Protein AF-0000000074857446 (afdb_homodimer)

Radius of gyration: 20.99 Å; Cα contacts (8 Å, |Δi|>4): 392; chains: 2; bounding box: 60×72×51 Å

Nearest PDB structures (foldseek):
  2dtc-assembly1_B  TM=6.373E-01  e=1.079E-03  Mus musculus
  2y7b-assembly1_A  TM=6.817E-01  e=4.959E-03  Homo sapiens
  1kzg-assembly2_C  TM=6.795E-01  e=1.157E-02  Mus musculus
  1kz7-assembly2_C  TM=6.010E-01  e=2.037E-02  Mus musculus
  3s6y-assembly1_C  TM=1.301E-01  e=7.158E-01  Mammalian orthoreovirus 3 Dearing

Organism: Aplysia californica (NCBI:txid6500)

Structure (mmCIF, N/CA/C/O backbone):
data_AF-0000000074857446-model_v1
#
loop_
_entity.id
_entity.type
_entity.pdbx_description
1 polymer 'Pleckstrin homology domain-containing family D member 1-like'
#
loop_
_atom_site.group_PDB
_atom_site.id
_atom_site.type_symbol
_atom_site.label_atom_id
_atom_site.label_alt_id
_atom_site.label_comp_id
_atom_site.label_asym_id
_atom_site.label_entity_id
_atom_site.label_seq_id
_atom_site.pdbx_PDB_ins_code
_atom_site.Cartn_x
_atom_site.Cartn_y
_atom_site.Cartn_z
_atom_site.occupancy
_atom_site.B_iso_or_equiv
_atom_site.auth_seq_id
_atom_site.auth_comp_id
_atom_site.auth_asym_id
_atom_site.auth_atom_id
_atom_site.pdbx_PDB_model_num
ATOM 1 N N . MET A 1 1 ? 34.125 25.906 30.016 1 30.38 1 MET A N 1
ATOM 2 C CA . MET A 1 1 ? 32.844 25.297 30.328 1 30.38 1 MET A CA 1
ATOM 3 C C . MET A 1 1 ? 32.469 24.234 29.297 1 30.38 1 MET A C 1
ATOM 5 O O . MET A 1 1 ? 32.344 24.516 28.109 1 30.38 1 MET A O 1
ATOM 9 N N . ASN A 1 2 ? 32.844 22.844 29.516 1 31.7 2 ASN A N 1
ATOM 10 C CA . ASN A 1 2 ? 32.875 21.688 28.641 1 31.7 2 ASN A CA 1
ATOM 11 C C . ASN A 1 2 ? 31.484 21.219 28.281 1 31.7 2 ASN A C 1
ATOM 13 O O . ASN A 1 2 ? 30.688 20.906 29.156 1 31.7 2 ASN A O 1
ATOM 17 N N . ASN A 1 3 ? 30.719 21.75 27.297 1 31.25 3 ASN A N 1
ATOM 18 C CA . ASN A 1 3 ? 29.359 21.531 26.844 1 31.25 3 ASN A CA 1
ATOM 19 C C . ASN A 1 3 ? 29.141 20.078 26.422 1 31.25 3 ASN A C 1
ATOM 21 O O . ASN A 1 3 ? 29.531 19.688 25.328 1 31.25 3 ASN A O 1
ATOM 25 N N . ASN A 1 4 ? 29.188 19.062 27.312 1 31.53 4 ASN A N 1
ATOM 26 C CA . ASN A 1 4 ? 29 17.641 27.094 1 31.53 4 ASN A CA 1
ATOM 27 C C . ASN A 1 4 ? 27.641 17.344 26.469 1 31.53 4 ASN A C 1
ATOM 29 O O . ASN A 1 4 ? 26.609 17.547 27.109 1 31.53 4 ASN A O 1
ATOM 33 N N . MET A 1 5 ? 27.469 17.531 25.219 1 33.66 5 MET A N 1
ATOM 34 C CA . MET A 1 5 ? 26.219 17.25 24.5 1 33.66 5 MET A CA 1
ATOM 35 C C . MET A 1 5 ? 25.781 15.797 24.734 1 33.66 5 MET A C 1
ATOM 37 O O . MET A 1 5 ? 26.594 14.875 24.594 1 33.66 5 MET A O 1
ATOM 41 N N . PRO A 1 6 ? 24.797 15.492 25.578 1 37.16 6 PRO A N 1
ATOM 42 C CA . PRO A 1 6 ? 24.406 14.117 25.891 1 37.16 6 PRO A CA 1
ATOM 43 C C . PRO A 1 6 ? 24.219 13.242 24.656 1 37.16 6 PRO A C 1
ATOM 45 O O . PRO A 1 6 ? 23.812 13.742 23.609 1 37.16 6 PRO A O 1
ATOM 48 N N . GLU A 1 7 ? 25.078 12.289 24.438 1 35.75 7 GLU A N 1
ATOM 49 C CA . GLU A 1 7 ? 25.031 11.281 23.375 1 35.75 7 GLU A CA 1
ATOM 50 C C . GLU A 1 7 ? 23.672 10.594 23.328 1 35.75 7 GLU A C 1
ATOM 52 O O . GLU A 1 7 ? 23.172 10.094 24.344 1 35.75 7 GLU A O 1
ATOM 57 N N . ILE A 1 8 ? 22.75 11.078 22.625 1 34.97 8 ILE A N 1
ATOM 58 C CA . ILE A 1 8 ? 21.469 10.406 22.422 1 34.97 8 ILE A CA 1
ATOM 59 C C . ILE A 1 8 ? 21.703 8.914 22.219 1 34.97 8 ILE A C 1
ATOM 61 O O . ILE A 1 8 ? 22.344 8.5 21.25 1 34.97 8 ILE A O 1
ATOM 65 N N . SER A 1 9 ? 21.953 8.078 23.203 1 37.28 9 SER A N 1
ATOM 66 C CA . SER A 1 9 ? 22.016 6.621 23.219 1 37.28 9 SER A CA 1
ATOM 67 C C . SER A 1 9 ? 20.938 6.012 22.328 1 37.28 9 SER A C 1
ATOM 69 O O . SER A 1 9 ? 19.75 6.309 22.484 1 37.28 9 SER A O 1
ATOM 71 N N . ARG A 1 10 ? 21.312 5.633 21.156 1 33.81 10 ARG A N 1
ATOM 72 C CA . ARG A 1 10 ? 20.516 4.836 20.219 1 33.81 10 ARG A CA 1
ATOM 73 C C . ARG A 1 10 ? 19.891 3.639 20.922 1 33.81 10 ARG A C 1
ATOM 75 O O . ARG A 1 10 ? 20.594 2.84 21.547 1 33.81 10 ARG A O 1
ATOM 82 N N . THR A 1 11 ? 18.844 3.781 21.656 1 38.06 11 THR A N 1
ATOM 83 C CA . THR A 1 11 ? 18.156 2.662 22.281 1 38.06 11 THR A CA 1
ATOM 84 C C . THR A 1 11 ? 18.281 1.404 21.422 1 38.06 11 THR A C 1
ATOM 86 O O . THR A 1 11 ? 18.016 1.439 20.219 1 38.06 11 THR A O 1
ATOM 89 N N . PRO A 1 12 ? 18.844 0.269 21.906 1 38.31 12 PRO A N 1
ATOM 90 C CA . PRO A 1 12 ? 19.016 -0.996 21.188 1 38.31 12 PRO A CA 1
ATOM 91 C C . PRO A 1 12 ? 17.719 -1.484 20.547 1 38.31 12 PRO A C 1
ATOM 93 O O . PRO A 1 12 ? 16.656 -1.434 21.172 1 38.31 12 PRO A O 1
ATOM 96 N N . SER A 1 13 ? 17.516 -1.354 19.266 1 41.28 13 SER A N 1
ATOM 97 C CA . SER A 1 13 ? 16.438 -1.946 18.5 1 41.28 13 SER A CA 1
ATOM 98 C C . SER A 1 13 ? 16.203 -3.406 18.875 1 41.28 13 SER A C 1
ATOM 100 O O . SER A 1 13 ? 17.141 -4.219 18.812 1 41.28 13 SER A O 1
ATOM 102 N N . SER A 1 14 ? 15.531 -3.814 20 1 39.56 14 SER A N 1
ATOM 103 C CA . SER A 1 14 ? 15.227 -5.176 20.438 1 39.56 14 SER A CA 1
ATOM 104 C C . SER A 1 14 ? 15.031 -6.102 19.234 1 39.56 14 SER A C 1
ATOM 106 O O . SER A 1 14 ? 14.711 -5.641 18.141 1 39.56 14 SER A O 1
ATOM 108 N N . ARG A 1 15 ? 15.258 -7.488 19.547 1 36.41 15 ARG A N 1
ATOM 109 C CA . ARG A 1 15 ? 15.141 -8.633 18.656 1 36.41 15 ARG A CA 1
ATOM 110 C C . ARG A 1 15 ? 13.875 -8.539 17.812 1 36.41 15 ARG A C 1
ATOM 112 O O . ARG A 1 15 ? 13.859 -8.961 16.656 1 36.41 15 ARG A O 1
ATOM 119 N N . ARG A 1 16 ? 12.742 -8.633 18.578 1 39.03 16 ARG A N 1
ATOM 120 C CA . ARG A 1 16 ? 11.469 -8.508 17.875 1 39.03 16 ARG A CA 1
ATOM 121 C C . ARG A 1 16 ? 11.547 -7.426 16.797 1 39.03 16 ARG A C 1
ATOM 123 O O . ARG A 1 16 ? 10.742 -7.418 15.867 1 39.03 16 ARG A O 1
ATOM 130 N N . ASP A 1 17 ? 12.25 -6.402 16.984 1 42.84 17 ASP A N 1
ATOM 131 C CA . ASP A 1 17 ? 12.688 -5.355 16.062 1 42.84 17 ASP A CA 1
ATOM 132 C C . ASP A 1 17 ? 13.43 -5.949 14.867 1 42.84 17 ASP A C 1
ATOM 134 O O . ASP A 1 17 ? 13.453 -5.352 13.789 1 42.84 17 ASP A O 1
ATOM 138 N N . TRP A 1 18 ? 14.234 -6.938 15.141 1 39.38 18 TRP A N 1
ATOM 139 C CA . TRP A 1 18 ? 15.047 -7.715 14.211 1 39.38 18 TRP A CA 1
ATOM 140 C C . TRP A 1 18 ? 14.164 -8.523 13.266 1 39.38 18 TRP A C 1
ATOM 142 O O . TRP A 1 18 ? 14.484 -8.672 12.086 1 39.38 18 TRP A O 1
ATOM 152 N N . ALA A 1 19 ? 13.461 -9.352 13.836 1 41.94 19 ALA A N 1
ATOM 153 C CA . ALA A 1 19 ? 12.562 -10.234 13.094 1 41.94 19 ALA A CA 1
ATOM 154 C C . ALA A 1 19 ? 11.688 -9.438 12.133 1 41.94 19 ALA A C 1
ATOM 156 O O . ALA A 1 19 ? 11.094 -10 11.211 1 41.94 19 ALA A O 1
ATOM 157 N N . THR A 1 20 ? 11.109 -8.344 12.539 1 43.78 20 THR A N 1
ATOM 158 C CA . THR A 1 20 ? 10.383 -7.445 11.656 1 43.78 20 THR A CA 1
ATOM 159 C C . THR A 1 20 ? 11.102 -7.297 10.32 1 43.78 20 THR A C 1
ATOM 161 O O . THR A 1 20 ? 10.5 -7.457 9.258 1 43.78 20 THR A O 1
ATOM 164 N N . ARG A 1 21 ? 12.305 -6.289 10.211 1 48.06 21 ARG A N 1
ATOM 165 C CA . ARG A 1 21 ? 12.359 -5.66 8.898 1 48.06 21 ARG A CA 1
ATOM 166 C C . ARG A 1 21 ? 13.062 -6.562 7.887 1 48.06 21 ARG A C 1
ATOM 168 O O . ARG A 1 21 ? 14.234 -6.359 7.582 1 48.06 21 ARG A O 1
ATOM 175 N N . ILE A 1 22 ? 13.375 -7.637 8.227 1 54.84 22 ILE A N 1
ATOM 176 C CA . ILE A 1 22 ? 13.945 -8.227 7.02 1 54.84 22 ILE A CA 1
ATOM 177 C C . ILE A 1 22 ? 13.023 -7.961 5.832 1 54.84 22 ILE A C 1
ATOM 179 O O . ILE A 1 22 ? 11.867 -8.383 5.828 1 54.84 22 ILE A O 1
ATOM 183 N N . GLN A 1 23 ? 13.258 -6.984 5.258 1 79.81 23 GLN A N 1
ATOM 184 C CA . GLN A 1 23 ? 12.602 -6.602 4.012 1 79.81 23 GLN A CA 1
ATOM 185 C C . GLN A 1 23 ? 13.047 -7.488 2.855 1 79.81 23 GLN A C 1
ATOM 187 O O . GLN A 1 23 ? 14.242 -7.625 2.596 1 79.81 23 GLN A O 1
ATOM 192 N N . ILE A 1 24 ? 12.188 -8.398 2.395 1 91.5 24 ILE A N 1
ATOM 193 C CA . ILE A 1 24 ? 12.391 -9.234 1.219 1 91.5 24 ILE A CA 1
ATOM 194 C C . ILE A 1 24 ? 11.898 -8.508 -0.028 1 91.5 24 ILE A C 1
ATOM 196 O O . ILE A 1 24 ? 10.836 -7.879 -0.008 1 91.5 24 ILE A O 1
ATOM 200 N N . HIS A 1 25 ? 12.852 -8.492 -0.967 1 95.25 25 HIS A N 1
ATOM 201 C CA . HIS A 1 25 ? 12.43 -7.887 -2.227 1 95.25 25 HIS A CA 1
ATOM 202 C C . HIS A 1 25 ? 13.008 -8.641 -3.42 1 95.25 25 HIS A C 1
ATOM 204 O O . HIS A 1 25 ? 14.008 -9.352 -3.285 1 95.25 25 HIS A O 1
ATOM 210 N N . GLY A 1 26 ? 12.312 -8.539 -4.617 1 95.75 26 GLY A N 1
ATOM 211 C CA . GLY A 1 26 ? 12.789 -9.172 -5.84 1 95.75 26 GLY A CA 1
ATOM 212 C C . GLY A 1 26 ? 11.836 -8.984 -7.012 1 95.75 26 GLY A C 1
ATOM 213 O O . GLY A 1 26 ? 10.727 -8.484 -6.84 1 95.75 26 GLY A O 1
ATOM 214 N N . ILE A 1 27 ? 12.328 -9.367 -8.211 1 97.12 27 ILE A N 1
ATOM 215 C CA . ILE A 1 27 ? 11.523 -9.352 -9.422 1 97.12 27 ILE A CA 1
ATOM 216 C C . ILE A 1 27 ? 10.781 -10.68 -9.57 1 97.12 27 ILE A C 1
ATOM 218 O O . ILE A 1 27 ? 11.398 -11.75 -9.5 1 97.12 27 ILE A O 1
ATOM 222 N N . LEU A 1 28 ? 9.492 -10.617 -9.719 1 95.44 28 LEU A N 1
ATOM 223 C CA . LEU A 1 28 ? 8.672 -11.773 -10.031 1 95.44 28 LEU A CA 1
ATOM 224 C C . LEU A 1 28 ? 7.738 -11.469 -11.203 1 95.44 28 LEU A C 1
ATOM 226 O O . LEU A 1 28 ? 7.59 -10.312 -11.602 1 95.44 28 LEU A O 1
ATOM 230 N N . LEU A 1 29 ? 7.266 -12.547 -11.758 1 93.25 29 LEU A N 1
ATOM 231 C CA . LEU A 1 29 ? 6.191 -12.422 -12.734 1 93.25 29 LEU A CA 1
ATOM 232 C C . LEU A 1 29 ? 4.824 -12.5 -12.062 1 93.25 29 LEU A C 1
ATOM 234 O O . LEU A 1 29 ? 4.594 -13.383 -11.227 1 93.25 29 LEU A O 1
ATOM 238 N N . LYS A 1 30 ? 4.02 -11.57 -12.352 1 92.31 30 LYS A N 1
ATOM 239 C CA . LYS A 1 30 ? 2.672 -11.508 -11.797 1 92.31 30 LYS A CA 1
ATOM 240 C C . LYS A 1 30 ? 1.621 -11.664 -12.898 1 92.31 30 LYS A C 1
ATOM 242 O O . LYS A 1 30 ? 1.704 -11.008 -13.938 1 92.31 30 LYS A O 1
ATOM 247 N N . LYS A 1 31 ? 0.635 -12.438 -12.516 1 89.88 31 LYS A N 1
ATOM 248 C CA . LYS A 1 31 ? -0.506 -12.555 -13.422 1 89.88 31 LYS A CA 1
ATOM 249 C C . LYS A 1 31 ? -1.43 -11.344 -13.297 1 89.88 31 LYS A C 1
ATOM 251 O O . LYS A 1 31 ? -1.697 -10.875 -12.188 1 89.88 31 LYS A O 1
ATOM 256 N N . PRO A 1 32 ? -1.886 -10.883 -14.477 1 87.94 32 PRO A N 1
ATOM 257 C CA . PRO A 1 32 ? -2.861 -9.797 -14.383 1 87.94 32 PRO A CA 1
ATOM 258 C C . PRO A 1 32 ? -4.117 -10.203 -13.609 1 87.94 32 PRO A C 1
ATOM 260 O O . PRO A 1 32 ? -4.504 -11.367 -13.625 1 87.94 32 PRO A O 1
ATOM 263 N N . PHE A 1 33 ? -4.719 -9.211 -12.898 1 83.94 33 PHE A N 1
ATOM 264 C CA . PHE A 1 33 ? -5.941 -9.477 -12.148 1 83.94 33 PHE A CA 1
ATOM 265 C C . PHE A 1 33 ? -7.125 -9.664 -13.086 1 83.94 33 PHE A C 1
ATOM 267 O O . PHE A 1 33 ? -7.227 -8.977 -14.109 1 83.94 33 PHE A O 1
ATOM 274 N N . GLY A 1 34 ? -8.125 -10.461 -12.602 1 71.44 34 GLY A N 1
ATOM 275 C CA . GLY A 1 34 ? -9.43 -10.617 -13.219 1 71.44 34 GLY A CA 1
ATOM 276 C C . GLY A 1 34 ? -9.406 -11.461 -14.477 1 71.44 34 GLY A C 1
ATOM 277 O O . GLY A 1 34 ? -10.359 -12.18 -14.773 1 71.44 34 GLY A O 1
ATOM 278 N N . HIS A 1 35 ? -8.586 -11.016 -15.508 1 64.5 35 HIS A N 1
ATOM 279 C CA . HIS A 1 35 ? -8.789 -11.641 -16.812 1 64.5 35 HIS A CA 1
ATOM 280 C C . HIS A 1 35 ? -7.875 -12.852 -16.984 1 64.5 35 HIS A C 1
ATOM 282 O O . HIS A 1 35 ? -6.828 -12.938 -16.344 1 64.5 35 HIS A O 1
ATOM 288 N N . ALA A 1 36 ? -8.422 -13.82 -17.609 1 65.12 36 ALA A N 1
ATOM 289 C CA . ALA A 1 36 ? -7.66 -15 -18 1 65.12 36 ALA A CA 1
ATOM 290 C C . ALA A 1 36 ? -6.484 -14.625 -18.891 1 65.12 36 ALA A C 1
ATOM 292 O O . ALA A 1 36 ? -6.672 -14.297 -20.078 1 65.12 36 ALA A O 1
ATOM 293 N N . SER A 1 37 ? -5.621 -13.797 -18.391 1 72.5 37 SER A N 1
ATOM 294 C CA . SER A 1 37 ? -4.492 -13.453 -19.25 1 72.5 37 SER A CA 1
ATOM 295 C C . SER A 1 37 ? -3.301 -14.367 -19 1 72.5 37 SER A C 1
ATOM 297 O O . SER A 1 37 ? -3.037 -14.758 -17.859 1 72.5 37 SER A O 1
ATOM 299 N N . ASN A 1 38 ? -2.715 -14.852 -20.109 1 77.19 38 ASN A N 1
ATOM 300 C CA . ASN A 1 38 ? -1.484 -15.633 -20.031 1 77.19 38 ASN A CA 1
ATOM 301 C C . ASN A 1 38 ? -0.249 -14.742 -20.156 1 77.19 38 ASN A C 1
ATOM 303 O O . ASN A 1 38 ? 0.866 -15.242 -20.312 1 77.19 38 ASN A O 1
ATOM 307 N N . LYS A 1 39 ? -0.534 -13.531 -20.156 1 86.75 39 LYS A N 1
ATOM 308 C CA . LYS A 1 39 ? 0.599 -12.625 -20.297 1 86.75 39 LYS A CA 1
ATOM 309 C C . LYS A 1 39 ? 1.067 -12.117 -18.938 1 86.75 39 LYS A C 1
ATOM 311 O O . LYS A 1 39 ? 0.6 -11.086 -18.453 1 86.75 39 LYS A O 1
ATOM 316 N N . TRP A 1 40 ? 2.01 -12.797 -18.422 1 88.81 40 TRP A N 1
ATOM 317 C CA . TRP A 1 40 ? 2.547 -12.422 -17.125 1 88.81 40 TRP A CA 1
ATOM 318 C C . TRP A 1 40 ? 3.434 -11.188 -17.234 1 88.81 40 TRP A C 1
ATOM 320 O O . TRP A 1 40 ? 4.137 -11.008 -18.234 1 88.81 40 TRP A O 1
ATOM 330 N N . THR A 1 41 ? 3.318 -10.32 -16.219 1 92.94 41 THR A N 1
ATOM 331 C CA . THR A 1 41 ? 4.066 -9.07 -16.203 1 92.94 41 THR A CA 1
ATOM 332 C C . THR A 1 41 ? 5.117 -9.07 -15.094 1 92.94 41 THR A C 1
ATOM 334 O O . THR A 1 41 ? 4.848 -9.523 -13.977 1 92.94 41 THR A O 1
ATOM 337 N N . LYS A 1 42 ? 6.266 -8.578 -15.516 1 96.12 42 LYS A N 1
ATOM 338 C CA . LYS A 1 42 ? 7.344 -8.438 -14.547 1 96.12 42 LYS A CA 1
ATOM 339 C C . LYS A 1 42 ? 7.07 -7.289 -13.578 1 96.12 42 LYS A C 1
ATOM 341 O O . LYS A 1 42 ? 6.75 -6.176 -14 1 96.12 42 LYS A O 1
ATOM 346 N N . ARG A 1 43 ? 7.215 -7.582 -12.25 1 97.25 43 ARG A N 1
ATOM 347 C CA . ARG A 1 43 ? 7.012 -6.574 -11.211 1 97.25 43 ARG A CA 1
ATOM 348 C C . ARG A 1 43 ? 8.078 -6.684 -10.125 1 97.25 43 ARG A C 1
ATOM 350 O O . ARG A 1 43 ? 8.664 -7.75 -9.93 1 97.25 43 ARG A O 1
ATOM 357 N N . PHE A 1 44 ? 8.391 -5.531 -9.562 1 97.75 44 PHE A N 1
ATOM 358 C CA . PHE A 1 44 ? 9.227 -5.484 -8.367 1 97.75 44 PHE A CA 1
ATOM 359 C C . 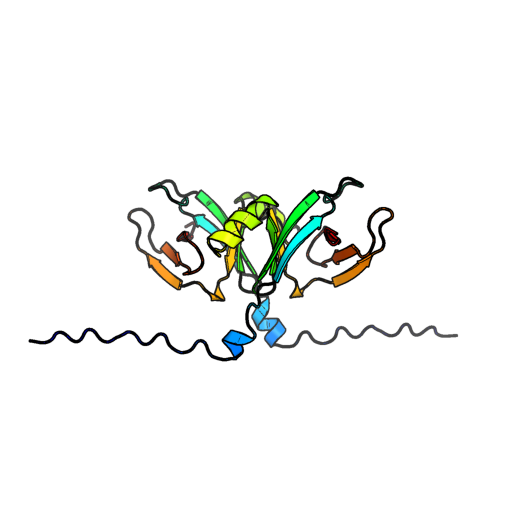PHE A 1 44 ? 8.383 -5.645 -7.105 1 97.75 44 PHE A C 1
ATOM 361 O O . PHE A 1 44 ? 7.473 -4.848 -6.855 1 97.75 44 PHE A O 1
ATOM 368 N N . PHE A 1 45 ? 8.727 -6.707 -6.352 1 97.12 45 PHE A N 1
ATOM 369 C CA . PHE A 1 45 ? 7.988 -7.016 -5.133 1 97.12 45 PHE A CA 1
ATOM 370 C C . PHE A 1 45 ? 8.828 -6.715 -3.896 1 97.12 45 PHE A C 1
ATOM 372 O O . PHE A 1 45 ? 10.031 -6.977 -3.883 1 97.12 45 PHE A O 1
ATOM 379 N N . LEU A 1 46 ? 8.094 -6.156 -2.912 1 96.12 46 LEU A N 1
ATOM 380 C CA . LEU A 1 46 ? 8.695 -5.809 -1.628 1 96.12 46 LEU A CA 1
ATOM 381 C C . LEU A 1 46 ? 7.816 -6.281 -0.474 1 96.12 46 LEU A C 1
ATOM 383 O O . LEU A 1 46 ? 6.609 -6.039 -0.468 1 96.12 46 LEU A O 1
ATOM 387 N N . VAL A 1 47 ? 8.461 -7.023 0.405 1 95.19 47 VAL A N 1
ATOM 388 C CA . VAL A 1 47 ? 7.785 -7.379 1.646 1 95.19 47 VAL A CA 1
ATOM 389 C C . VAL A 1 47 ? 8.344 -6.551 2.799 1 95.19 47 VAL A C 1
ATOM 391 O O . VAL A 1 47 ? 9.547 -6.59 3.078 1 95.19 47 VAL A O 1
ATOM 394 N N . LYS A 1 48 ? 7.426 -5.824 3.4 1 93.0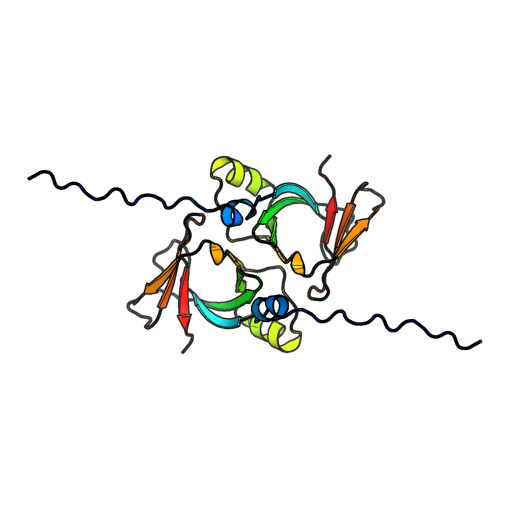6 48 LYS A N 1
ATOM 395 C CA . LYS A 1 48 ? 7.82 -4.973 4.52 1 93.06 48 LYS A CA 1
ATOM 396 C C . LYS A 1 48 ? 6.691 -4.852 5.539 1 93.06 48 LYS A C 1
ATOM 398 O O . LYS A 1 48 ? 5.551 -4.551 5.18 1 93.06 48 LYS A O 1
ATOM 403 N N . ASP A 1 49 ? 7.027 -5.109 6.824 1 91.69 49 ASP A N 1
ATOM 404 C CA . ASP A 1 49 ? 6.137 -4.895 7.961 1 91.69 49 ASP A CA 1
ATOM 405 C C . ASP A 1 49 ? 4.793 -5.586 7.742 1 91.69 49 ASP A C 1
ATOM 407 O O . ASP A 1 49 ? 3.736 -4.973 7.926 1 91.69 49 ASP A O 1
ATOM 411 N N . GLY A 1 50 ? 4.852 -6.75 7.219 1 92.88 50 GLY A N 1
ATOM 412 C CA . GLY A 1 50 ? 3.684 -7.609 7.113 1 92.88 50 GLY A CA 1
ATOM 413 C C . GLY A 1 50 ? 2.875 -7.359 5.852 1 92.88 50 GLY A C 1
ATOM 414 O O . GLY A 1 50 ? 1.804 -7.941 5.672 1 92.88 50 GLY A O 1
ATOM 415 N N . TYR A 1 51 ? 3.406 -6.477 4.992 1 94.5 51 TYR A N 1
ATOM 416 C CA . TYR A 1 51 ? 2.736 -6.215 3.725 1 94.5 51 TYR A CA 1
ATOM 417 C C . TYR A 1 51 ? 3.59 -6.68 2.551 1 94.5 51 TYR A C 1
ATOM 419 O O . TYR A 1 51 ? 4.812 -6.516 2.562 1 94.5 51 TYR A O 1
ATOM 427 N N . LEU A 1 52 ? 2.887 -7.238 1.6 1 95.19 52 LEU A N 1
ATOM 428 C CA . LEU A 1 52 ? 3.467 -7.402 0.271 1 95.19 52 LEU A CA 1
ATOM 429 C C . LEU A 1 52 ? 3.057 -6.258 -0.647 1 95.19 52 LEU A C 1
ATOM 431 O O . LEU A 1 52 ? 1.868 -5.965 -0.79 1 95.19 52 LEU A O 1
ATOM 435 N N . MET A 1 53 ? 4.051 -5.586 -1.24 1 97.25 53 MET A N 1
ATOM 436 C CA . MET A 1 53 ? 3.812 -4.508 -2.197 1 97.25 53 MET A CA 1
ATOM 437 C C . MET A 1 53 ? 4.484 -4.809 -3.533 1 97.25 53 MET A C 1
ATOM 439 O O . MET A 1 53 ? 5.531 -5.461 -3.574 1 97.25 53 MET A O 1
ATOM 443 N N . TYR A 1 54 ? 3.832 -4.25 -4.582 1 97.56 54 TYR A N 1
ATOM 444 C CA . TYR A 1 54 ? 4.52 -4.402 -5.859 1 97.56 54 TYR A CA 1
ATOM 445 C C . TYR A 1 54 ? 4.488 -3.104 -6.656 1 97.56 54 TYR A C 1
ATOM 447 O O . TYR A 1 54 ? 3.59 -2.279 -6.477 1 97.56 54 TYR A O 1
ATOM 455 N N . TYR A 1 55 ? 5.484 -3.012 -7.539 1 98.31 55 TYR A N 1
ATOM 456 C CA . TYR A 1 55 ? 5.77 -1.84 -8.359 1 98.31 55 TYR A CA 1
ATOM 457 C C . TYR A 1 55 ? 6.125 -2.244 -9.781 1 98.31 55 TYR A C 1
ATOM 459 O O . TYR A 1 55 ? 6.176 -3.436 -10.102 1 98.31 55 TYR A O 1
ATOM 467 N N . ASP A 1 56 ? 6.273 -1.123 -10.539 1 98.38 56 ASP A N 1
ATOM 468 C CA . ASP A 1 56 ? 6.922 -1.391 -11.82 1 98.38 56 ASP A CA 1
ATOM 469 C C . ASP A 1 56 ? 8.289 -2.031 -11.625 1 98.38 56 ASP A C 1
ATOM 471 O O . ASP A 1 56 ? 9.008 -1.689 -10.68 1 98.38 56 ASP A O 1
ATOM 475 N N . ALA A 1 57 ? 8.703 -2.902 -12.57 1 98 57 ALA A N 1
ATOM 476 C CA . ALA A 1 57 ? 9.984 -3.592 -12.477 1 98 57 ALA A CA 1
ATOM 477 C C . ALA A 1 57 ? 11.141 -2.596 -12.352 1 98 57 ALA A C 1
ATOM 479 O O . ALA A 1 57 ? 12.141 -2.869 -11.688 1 98 57 ALA A O 1
ATOM 480 N N . ASN A 1 58 ? 11.008 -1.438 -12.93 1 97.88 58 ASN A N 1
ATOM 481 C CA . ASN A 1 58 ? 12.055 -0.427 -12.93 1 97.88 58 ASN A CA 1
ATOM 482 C C . ASN A 1 58 ? 12.297 0.127 -11.523 1 97.88 58 ASN A C 1
ATOM 484 O O . ASN A 1 58 ? 13.336 0.729 -11.258 1 97.88 58 ASN A O 1
ATOM 488 N N . GLU A 1 59 ? 11.359 -0.023 -10.648 1 97.62 59 GLU A N 1
ATOM 489 C CA . GLU A 1 59 ? 11.5 0.461 -9.281 1 97.62 59 GLU A CA 1
ATOM 490 C C . GLU A 1 59 ? 12.68 -0.209 -8.578 1 97.62 59 GLU A C 1
ATOM 492 O O . GLU A 1 59 ? 13.258 0.358 -7.648 1 97.62 59 GLU A O 1
ATOM 497 N N . LYS A 1 60 ? 13.008 -1.42 -8.992 1 96.62 60 LYS A N 1
ATOM 498 C CA . LYS A 1 60 ? 14.125 -2.129 -8.375 1 96.62 60 LYS A CA 1
ATOM 499 C C . LYS A 1 60 ? 15.406 -1.309 -8.461 1 96.62 60 LYS A C 1
ATOM 501 O O . LYS A 1 60 ? 16.172 -1.248 -7.5 1 96.62 60 LYS A O 1
ATOM 506 N N . LYS A 1 61 ? 15.609 -0.74 -9.562 1 96.75 61 LYS A N 1
ATOM 507 C CA . LYS A 1 61 ? 16.812 0.077 -9.75 1 96.75 61 LYS A CA 1
ATOM 508 C C . LYS A 1 61 ? 16.859 1.215 -8.734 1 96.75 61 LYS A C 1
ATOM 510 O O . LYS A 1 61 ? 17.891 1.438 -8.102 1 96.75 61 LYS A O 1
ATOM 515 N N . ASP A 1 62 ? 15.766 1.892 -8.625 1 94.5 62 ASP A N 1
ATOM 516 C CA . ASP A 1 62 ? 15.695 2.992 -7.664 1 94.5 62 ASP A CA 1
ATOM 517 C C . ASP A 1 62 ? 15.891 2.492 -6.234 1 94.5 62 ASP A C 1
ATOM 519 O O . ASP A 1 62 ? 16.594 3.117 -5.441 1 94.5 62 ASP A O 1
ATOM 523 N N . TYR A 1 63 ? 15.328 1.427 -5.992 1 93.75 63 TYR A N 1
ATOM 524 C CA . TYR A 1 63 ? 15.438 0.845 -4.656 1 93.75 63 TYR A CA 1
ATOM 525 C C . TYR A 1 63 ? 16.875 0.427 -4.355 1 93.75 63 TYR A C 1
ATOM 527 O O . TYR A 1 63 ? 17.359 0.633 -3.242 1 93.75 63 TYR A O 1
ATOM 535 N N . ASP A 1 64 ? 17.5 -0.197 -5.301 1 94.25 64 ASP A N 1
ATOM 536 C CA . ASP A 1 64 ? 18.875 -0.64 -5.113 1 94.25 64 ASP A CA 1
ATOM 537 C C . ASP A 1 64 ? 19.812 0.549 -4.922 1 94.25 64 ASP A C 1
ATOM 539 O O . ASP A 1 64 ? 20.812 0.451 -4.199 1 94.25 64 ASP A O 1
ATOM 543 N N . ARG A 1 65 ? 19.469 1.612 -5.504 1 93.19 65 ARG A N 1
ATOM 544 C CA . ARG A 1 65 ? 20.328 2.791 -5.473 1 93.19 65 ARG A CA 1
ATOM 545 C C . ARG A 1 65 ? 20.125 3.588 -4.191 1 93.19 65 ARG A C 1
ATOM 547 O O . ARG A 1 65 ? 21.078 4.078 -3.596 1 93.19 65 ARG A O 1
ATOM 554 N N . ARG A 1 66 ? 18.938 3.801 -3.752 1 88.31 66 ARG A N 1
ATOM 555 C CA . ARG A 1 66 ? 18.625 4.75 -2.686 1 88.31 66 ARG A CA 1
ATOM 556 C C . ARG A 1 66 ? 18.109 4.027 -1.443 1 88.31 66 ARG A C 1
ATOM 558 O O . ARG A 1 66 ? 18.078 4.605 -0.353 1 88.31 66 ARG A O 1
ATOM 565 N N . GLU A 1 67 ? 17.625 2.898 -1.554 1 82.81 67 GLU A N 1
ATOM 566 C CA . GLU A 1 67 ? 17.047 2.1 -0.478 1 82.81 67 GLU A CA 1
ATOM 567 C C . GLU A 1 67 ? 15.945 2.869 0.251 1 82.81 67 GLU A C 1
ATOM 569 O O . GLU A 1 67 ? 15.844 2.803 1.479 1 82.81 67 GLU A O 1
ATOM 574 N N . PHE A 1 68 ? 15.258 3.656 -0.499 1 87.56 68 PHE A N 1
ATOM 575 C CA . PHE A 1 68 ? 14.125 4.395 0.05 1 87.56 68 PHE A CA 1
ATOM 576 C C . PHE A 1 68 ? 12.82 3.658 -0.222 1 87.56 68 PHE A C 1
ATOM 578 O O . PHE A 1 68 ? 12.703 2.932 -1.211 1 87.56 68 PHE A O 1
ATOM 585 N N . PHE A 1 69 ? 11.891 3.918 0.594 1 91.5 69 PHE A N 1
ATOM 586 C CA . PHE A 1 69 ? 10.57 3.316 0.462 1 91.5 69 PHE A CA 1
ATOM 587 C C . PHE A 1 69 ? 9.672 4.176 -0.414 1 91.5 69 PHE A C 1
ATOM 589 O O . PHE A 1 69 ? 9.352 5.316 -0.061 1 91.5 69 PHE A O 1
ATOM 596 N N . ASN A 1 70 ? 9.305 3.652 -1.536 1 94.81 70 ASN A N 1
ATOM 597 C CA . ASN A 1 70 ? 8.344 4.34 -2.393 1 94.81 70 ASN A CA 1
ATOM 598 C C . ASN A 1 70 ? 6.922 4.188 -1.871 1 94.81 70 ASN A C 1
ATOM 600 O O . ASN A 1 70 ? 6.38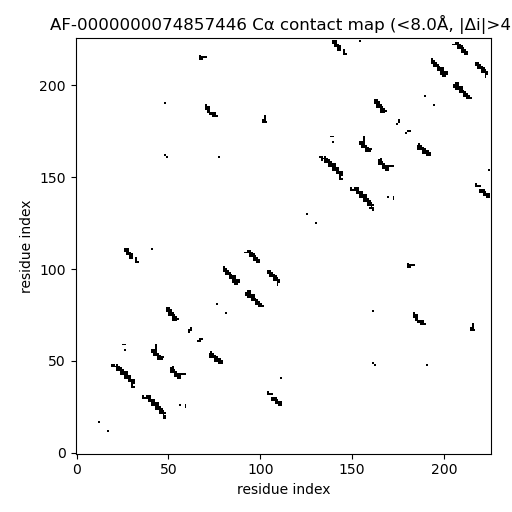3 3.08 -1.835 1 94.81 70 ASN A O 1
ATOM 604 N N . ILE A 1 71 ? 6.297 5.223 -1.542 1 96.06 71 ILE A N 1
ATOM 605 C CA . ILE A 1 71 ? 5.004 5.188 -0.868 1 96.06 71 ILE A CA 1
ATOM 606 C C . ILE A 1 71 ? 3.895 4.949 -1.891 1 96.06 71 ILE A C 1
ATOM 608 O O . ILE A 1 71 ? 2.717 4.867 -1.531 1 96.06 71 ILE A O 1
ATOM 612 N N . HIS A 1 72 ? 4.262 4.832 -3.182 1 97.25 72 HIS A N 1
ATOM 613 C CA . HIS A 1 72 ? 3.262 4.699 -4.234 1 97.25 72 HIS A CA 1
ATOM 614 C C . HIS A 1 72 ? 3.352 3.338 -4.914 1 97.25 72 HIS A C 1
ATOM 616 O O . HIS A 1 72 ? 3.646 3.254 -6.105 1 97.25 72 HIS A O 1
ATOM 622 N N . PRO A 1 73 ? 2.943 2.342 -4.301 1 97.88 73 PRO A N 1
ATOM 623 C CA . PRO A 1 73 ? 2.883 1.03 -4.949 1 97.88 73 PRO A CA 1
ATOM 624 C C . PRO A 1 73 ? 1.729 0.916 -5.945 1 97.88 73 PRO A C 1
ATOM 626 O O . PRO A 1 73 ? 0.742 1.647 -5.836 1 97.88 73 PRO A O 1
ATOM 629 N N . LYS A 1 74 ? 1.912 -0.035 -6.836 1 97.94 74 LYS A N 1
ATOM 630 C CA . LYS A 1 74 ? 0.796 -0.363 -7.719 1 97.94 74 LYS A CA 1
ATOM 631 C C . LYS A 1 74 ? -0.244 -1.215 -6.996 1 97.94 74 LYS A C 1
ATOM 633 O O . LYS A 1 74 ? -1.432 -1.16 -7.32 1 97.94 74 LYS A O 1
ATOM 638 N N . GLY A 1 75 ? 0.217 -2.047 -5.996 1 97.25 75 GLY A N 1
ATOM 639 C CA . GLY A 1 75 ? -0.665 -2.85 -5.164 1 97.25 75 GLY A CA 1
ATOM 640 C C . GLY A 1 75 ? -0.034 -3.258 -3.846 1 97.25 75 GLY A C 1
ATOM 641 O O . GLY A 1 75 ? 1.189 -3.225 -3.701 1 97.25 75 GLY A O 1
ATOM 642 N N . VAL A 1 76 ? -0.94 -3.539 -2.912 1 97.06 76 VAL A N 1
ATOM 643 C CA . VAL A 1 76 ? -0.496 -3.947 -1.584 1 97.06 76 VAL A CA 1
ATOM 644 C C . VAL A 1 76 ? -1.369 -5.094 -1.077 1 97.06 76 VAL A C 1
ATOM 646 O O . VAL A 1 76 ? -2.562 -5.152 -1.379 1 97.06 76 VAL A O 1
ATOM 649 N N . LEU A 1 77 ? -0.739 -5.965 -0.333 1 94.81 77 LEU A N 1
ATOM 650 C CA . LEU A 1 77 ? -1.447 -7.086 0.275 1 94.81 77 LEU A CA 1
ATOM 651 C C . LEU A 1 77 ? -0.981 -7.309 1.709 1 94.81 77 LEU A C 1
ATOM 653 O O . LEU A 1 77 ? 0.198 -7.582 1.948 1 94.81 77 LEU A O 1
ATOM 657 N N . PRO A 1 78 ? -1.926 -7.168 2.639 1 92.75 78 PRO A N 1
ATOM 658 C CA . PRO A 1 78 ? -1.551 -7.609 3.984 1 92.75 78 PRO A CA 1
ATOM 659 C C . PRO A 1 78 ? -1.375 -9.117 4.082 1 92.75 78 PRO A C 1
ATOM 661 O O . PRO A 1 78 ? -2.318 -9.875 3.826 1 92.75 78 PRO A O 1
ATOM 664 N N . LEU A 1 79 ? -0.259 -9.531 4.578 1 91.69 79 LEU A N 1
ATOM 665 C CA . LEU A 1 79 ? 0.069 -10.953 4.512 1 91.69 79 LEU A CA 1
ATOM 666 C C . LEU A 1 79 ? -0.574 -11.711 5.664 1 91.69 79 LEU A C 1
ATOM 668 O O . LEU A 1 79 ? -0.752 -12.93 5.586 1 91.69 79 LEU A O 1
ATOM 672 N N . GLY A 1 80 ? -0.826 -10.961 6.68 1 88.56 80 GLY A N 1
ATOM 673 C CA . GLY A 1 80 ? -1.412 -11.594 7.852 1 88.56 80 GLY A CA 1
ATOM 674 C C . GLY A 1 80 ? -2.756 -12.234 7.57 1 88.56 80 GLY A C 1
ATOM 675 O O . GLY A 1 80 ? -3.158 -13.172 8.266 1 88.56 80 GLY A O 1
ATOM 676 N N . GLU A 1 81 ? -3.457 -11.797 6.539 1 83.06 81 GLU A N 1
ATOM 677 C CA . GLU A 1 81 ? -4.797 -12.305 6.25 1 83.06 81 GLU A CA 1
ATOM 678 C C . GLU A 1 81 ? -4.789 -13.195 5.012 1 83.06 81 GLU A C 1
ATOM 680 O O . GLU A 1 81 ? -5.848 -13.633 4.551 1 83.06 81 GLU A O 1
ATOM 685 N N . CYS A 1 82 ? -3.672 -13.406 4.574 1 89.75 82 CYS A N 1
ATOM 686 C CA . CYS A 1 82 ? -3.617 -14.078 3.281 1 89.75 82 CYS A CA 1
ATOM 687 C C . CYS A 1 82 ? -3.326 -15.562 3.449 1 89.75 82 CYS A C 1
ATOM 689 O O . CYS A 1 82 ? -2.742 -15.977 4.453 1 89.75 82 CYS A O 1
ATOM 691 N N . HIS A 1 83 ? -3.797 -16.312 2.43 1 90.94 83 HIS A N 1
ATOM 692 C CA . HIS A 1 83 ? -3.482 -17.719 2.268 1 90.94 83 HIS A CA 1
ATOM 693 C C . HIS A 1 83 ? -2.592 -17.953 1.052 1 90.94 83 HIS A C 1
ATOM 695 O O . HIS A 1 83 ? -2.793 -17.344 0.004 1 90.94 83 HIS A O 1
ATOM 701 N N . PHE A 1 84 ? -1.647 -18.812 1.289 1 88.75 84 PHE A N 1
ATOM 702 C CA . PHE A 1 84 ? -0.695 -19.109 0.225 1 88.75 84 PHE A CA 1
ATOM 703 C C . PHE A 1 84 ? -0.897 -20.531 -0.3 1 88.75 84 PHE A C 1
ATOM 705 O O . PHE A 1 84 ? -1.12 -21.453 0.479 1 88.75 84 PHE A O 1
ATOM 712 N N . LYS A 1 85 ? -0.927 -20.609 -1.621 1 88.88 85 LYS A N 1
ATOM 713 C CA . LYS A 1 85 ? -1.041 -21.922 -2.254 1 88.88 85 LYS A CA 1
ATOM 714 C C . LYS A 1 85 ? -0.041 -22.062 -3.396 1 88.88 85 LYS A C 1
ATOM 716 O O . LYS A 1 85 ? 0.172 -21.125 -4.168 1 88.88 85 LYS A O 1
ATOM 721 N N . GLU A 1 86 ? 0.615 -23.188 -3.348 1 87.5 86 GLU A N 1
ATOM 722 C CA . GLU A 1 86 ? 1.426 -23.516 -4.516 1 87.5 86 GLU A CA 1
ATOM 723 C C . GLU A 1 86 ? 0.551 -23.828 -5.727 1 87.5 86 GLU A C 1
ATOM 725 O O . GLU A 1 86 ? -0.469 -24.516 -5.602 1 87.5 86 GLU A O 1
ATOM 730 N N . SER A 1 87 ? 0.924 -23.172 -6.73 1 80.88 87 SER A N 1
ATOM 731 C CA . SER A 1 87 ? 0.117 -23.406 -7.922 1 80.88 87 SER A CA 1
ATOM 732 C C . SER A 1 87 ? 0.994 -23.719 -9.133 1 80.88 87 SER A C 1
ATOM 734 O O . SER A 1 87 ? 2.154 -23.312 -9.188 1 80.88 87 SER A O 1
ATOM 736 N N . ARG A 1 88 ? 0.48 -24.75 -9.859 1 75.25 88 ARG A N 1
ATOM 737 C CA . ARG A 1 88 ? 1.134 -25.078 -11.125 1 75.25 88 ARG A CA 1
ATOM 738 C C . ARG A 1 88 ? 0.333 -24.531 -12.305 1 75.25 88 ARG A C 1
ATOM 740 O O . ARG A 1 88 ? -0.866 -24.797 -12.422 1 75.25 88 ARG A O 1
ATOM 747 N N . GLU A 1 89 ? 0.921 -23.438 -12.758 1 72.31 89 GLU A N 1
ATOM 748 C CA . GLU A 1 89 ? 0.292 -22.922 -13.977 1 72.31 89 GLU A CA 1
ATOM 749 C C . GLU A 1 89 ? 0.955 -23.5 -15.219 1 72.31 89 GLU A C 1
ATOM 751 O O . GLU A 1 89 ? 2.111 -23.922 -15.18 1 72.31 89 GLU A O 1
ATOM 756 N N . GLN A 1 90 ? 0.167 -23.703 -16.203 1 68.19 90 GLN A N 1
ATOM 757 C CA . GLN A 1 90 ? 0.627 -24.375 -17.406 1 68.19 90 GLN A CA 1
ATOM 758 C C . GLN A 1 90 ? 2.006 -23.859 -17.828 1 68.19 90 GLN A C 1
ATOM 760 O O . GLN A 1 90 ? 2.889 -24.656 -18.156 1 68.19 90 GLN A O 1
ATOM 765 N N . GLN A 1 91 ? 2.143 -22.547 -17.906 1 68.19 91 GLN A N 1
ATOM 766 C CA . GLN A 1 91 ? 3.363 -21.984 -18.484 1 68.19 91 GLN A CA 1
ATOM 767 C C . GLN A 1 91 ? 4.355 -21.578 -17.391 1 68.19 91 GLN A C 1
ATOM 769 O O . GLN A 1 91 ? 5.484 -21.188 -17.688 1 68.19 91 GLN A O 1
ATOM 774 N N . GLN A 1 92 ? 3.969 -21.75 -16.156 1 67.56 92 GLN A N 1
ATOM 775 C CA . GLN A 1 92 ? 4.887 -21.328 -15.102 1 67.56 92 GLN A CA 1
ATOM 776 C C . GLN A 1 92 ? 4.953 -22.344 -13.977 1 67.56 92 GLN A C 1
ATOM 778 O O . GLN A 1 92 ? 3.977 -22.547 -13.25 1 67.56 92 GLN A O 1
ATOM 783 N N . PRO A 1 93 ? 6.191 -22.891 -13.938 1 72.81 93 PRO A N 1
ATOM 784 C CA . PRO A 1 93 ? 6.375 -23.797 -12.805 1 72.81 93 PRO A CA 1
ATOM 785 C C . PRO A 1 93 ? 6.68 -23.062 -11.5 1 72.81 93 PRO A C 1
ATOM 787 O O . PRO A 1 93 ? 7.176 -21.938 -11.523 1 72.81 93 PRO A O 1
ATOM 790 N N . PHE A 1 94 ? 6.16 -23.391 -10.375 1 82 94 PHE A N 1
ATOM 791 C CA . PHE A 1 94 ? 6.492 -22.938 -9.031 1 82 94 PHE A CA 1
ATOM 792 C C . PHE A 1 94 ? 5.723 -21.656 -8.695 1 82 94 PHE A C 1
ATOM 794 O O . PHE A 1 94 ? 6.281 -20.734 -8.109 1 82 94 PHE A O 1
ATOM 801 N N . CYS A 1 95 ? 4.625 -21.578 -9.234 1 87.81 95 CYS A N 1
ATOM 802 C CA . CYS A 1 95 ? 3.785 -20.406 -8.969 1 87.81 95 CYS A CA 1
ATOM 803 C C . CYS A 1 95 ? 3.201 -20.484 -7.562 1 87.81 95 CYS A C 1
ATOM 805 O O . CYS A 1 95 ? 2.996 -21.562 -7.02 1 87.81 95 CYS A O 1
ATOM 807 N N . ILE A 1 96 ? 3.119 -19.312 -6.988 1 89.44 96 ILE A N 1
ATOM 808 C CA . ILE A 1 96 ? 2.418 -19.156 -5.719 1 89.44 96 ILE A CA 1
ATOM 809 C C . ILE A 1 96 ? 1.176 -18.297 -5.918 1 89.44 96 ILE A C 1
ATOM 811 O O . ILE A 1 96 ? 1.221 -17.281 -6.629 1 89.44 96 ILE A O 1
ATOM 815 N N . THR A 1 97 ? 0.122 -18.719 -5.367 1 89.94 97 THR A N 1
ATOM 816 C CA . THR A 1 97 ? -1.113 -17.938 -5.379 1 89.94 97 THR A CA 1
ATOM 817 C C . THR A 1 97 ? -1.456 -17.453 -3.977 1 89.94 97 THR A C 1
ATOM 819 O O . THR A 1 97 ? -1.422 -18.219 -3.018 1 89.94 97 THR A O 1
ATOM 822 N N . ILE A 1 98 ? -1.69 -16.172 -3.906 1 91.75 98 ILE A N 1
ATOM 823 C CA . ILE A 1 98 ? -2.076 -15.562 -2.639 1 91.75 98 ILE A CA 1
ATOM 824 C C . ILE A 1 98 ? -3.549 -15.164 -2.686 1 91.75 98 ILE A C 1
ATOM 826 O O . ILE A 1 98 ? -3.982 -14.477 -3.613 1 91.75 98 ILE A O 1
ATOM 830 N N . ASP A 1 99 ? -4.242 -15.602 -1.705 1 89.62 99 ASP A N 1
ATOM 831 C CA . ASP A 1 99 ? -5.648 -15.219 -1.594 1 89.62 99 ASP A CA 1
ATOM 832 C C . ASP A 1 99 ? -5.973 -14.727 -0.183 1 89.62 99 ASP A C 1
ATOM 834 O O . ASP A 1 99 ? -5.312 -15.117 0.782 1 89.62 99 ASP A O 1
ATOM 838 N N . SER A 1 100 ? -6.867 -13.781 -0.141 1 87.06 100 SER A N 1
ATOM 839 C CA . SER A 1 100 ? -7.336 -13.25 1.135 1 87.06 100 SER A CA 1
ATOM 840 C C . SER A 1 100 ? -8.852 -13.125 1.158 1 87.06 100 SER A C 1
ATOM 842 O O . SER A 1 100 ? -9.469 -12.789 0.146 1 87.06 100 SER A O 1
ATOM 844 N N . PRO A 1 101 ? -9.422 -13.492 2.305 1 84.56 101 PRO A N 1
ATOM 845 C CA . PRO A 1 101 ? -10.875 -13.328 2.416 1 84.56 101 PRO A CA 1
ATOM 846 C C . PRO A 1 101 ? -11.32 -11.875 2.256 1 84.56 101 PRO A C 1
ATOM 848 O O . PRO A 1 101 ? -12.477 -11.617 1.931 1 84.56 101 PRO A O 1
ATOM 851 N N . GLU A 1 102 ? -10.398 -11 2.508 1 82.69 102 GLU A N 1
ATOM 852 C CA . GLU A 1 102 ? -10.773 -9.586 2.51 1 82.69 102 GLU A CA 1
ATOM 853 C C . GLU A 1 102 ? -10.523 -8.945 1.147 1 82.69 102 GLU A C 1
ATOM 855 O O . GLU A 1 102 ? -10.859 -7.785 0.93 1 82.69 102 GLU A O 1
ATOM 860 N N . ILE A 1 103 ? -9.891 -9.773 0.279 1 81.56 103 ILE A N 1
ATOM 861 C CA . ILE A 1 103 ? -9.578 -9.266 -1.053 1 81.56 103 ILE A CA 1
ATOM 862 C C . ILE A 1 103 ? -10.344 -10.07 -2.104 1 81.56 103 ILE A C 1
ATOM 864 O O . ILE A 1 103 ? -10.508 -11.281 -1.963 1 81.56 103 ILE A O 1
ATOM 868 N N . ASP A 1 104 ? -10.859 -9.391 -3.055 1 76.06 104 ASP A N 1
ATOM 869 C CA . ASP A 1 104 ? -11.688 -10.07 -4.051 1 76.06 104 ASP A CA 1
ATOM 870 C C . ASP A 1 104 ? -10.828 -10.68 -5.152 1 76.06 104 ASP A C 1
ATOM 872 O O . ASP A 1 104 ? -11.352 -11.25 -6.113 1 76.06 104 ASP A O 1
ATOM 876 N N . VAL A 1 105 ? -9.578 -10.516 -5.012 1 75.38 105 VAL A N 1
ATOM 877 C CA . VAL A 1 105 ? -8.727 -11.008 -6.09 1 75.38 105 VAL A CA 1
ATOM 878 C C . VAL A 1 105 ? -7.621 -11.891 -5.52 1 75.38 105 VAL A C 1
ATOM 880 O O . VAL A 1 105 ? -7.195 -11.703 -4.379 1 75.38 105 VAL A O 1
ATOM 883 N N . SER A 1 106 ? -7.277 -12.93 -6.34 1 81.75 106 SER A N 1
ATOM 884 C CA . SER A 1 106 ? -6.102 -13.734 -6.016 1 81.75 106 SER A CA 1
ATOM 885 C C . SER A 1 106 ? -4.887 -13.297 -6.824 1 81.75 106 SER A C 1
ATOM 887 O O . SER A 1 106 ? -5.008 -12.984 -8.016 1 81.75 106 SER A O 1
ATOM 889 N N . CYS A 1 107 ? -3.75 -13.273 -6.188 1 84.12 107 CYS A N 1
ATOM 890 C CA . CYS A 1 107 ? -2.512 -12.867 -6.84 1 84.12 107 CYS A CA 1
ATOM 891 C C . CYS A 1 107 ? -1.603 -14.07 -7.078 1 84.12 107 CYS A C 1
ATOM 893 O O . CYS A 1 107 ? -1.244 -14.773 -6.137 1 84.12 107 CYS A O 1
ATOM 895 N N . SER A 1 108 ? -1.286 -14.234 -8.352 1 84.94 108 SER A N 1
ATOM 896 C CA . SER A 1 108 ? -0.36 -15.305 -8.703 1 84.94 108 SER A CA 1
ATOM 897 C C . SER A 1 108 ? 0.984 -14.75 -9.156 1 84.94 108 SER A C 1
ATOM 899 O O . SER A 1 108 ? 1.035 -13.82 -9.961 1 84.94 108 SER A O 1
ATOM 901 N N . MET A 1 109 ? 1.996 -15.32 -8.508 1 88.19 109 MET A N 1
ATOM 902 C CA . MET A 1 109 ? 3.354 -14.891 -8.828 1 88.19 109 MET A CA 1
ATOM 903 C C . MET A 1 109 ? 4.27 -16.094 -9.031 1 88.19 109 MET A C 1
ATOM 905 O O . MET A 1 109 ? 4.043 -17.156 -8.453 1 88.19 109 MET A O 1
ATOM 909 N N . CYS A 1 110 ? 5.273 -15.883 -9.828 1 87 110 CYS A N 1
ATOM 910 C CA . CYS A 1 110 ? 6.27 -16.922 -10.031 1 87 110 CYS A CA 1
ATOM 911 C C . CYS A 1 110 ? 7.664 -16.344 -10.195 1 87 110 CYS A C 1
ATOM 913 O O . CYS A 1 110 ? 7.809 -15.148 -10.484 1 87 110 CYS A O 1
ATOM 915 N N . PRO A 1 111 ? 8.711 -17.172 -9.844 1 80.19 111 PRO A N 1
ATOM 916 C CA . PRO A 1 111 ? 10.07 -16.641 -9.984 1 80.19 111 PRO A CA 1
ATOM 917 C C . PRO A 1 111 ? 10.398 -16.234 -11.422 1 80.19 111 PRO A C 1
ATOM 919 O O . PRO A 1 111 ? 9.883 -16.828 -12.367 1 80.19 111 PRO A O 1
ATOM 922 N N . ASN A 1 112 ? 11.062 -15.094 -11.445 1 69.75 112 ASN A N 1
ATOM 923 C CA . ASN A 1 112 ? 11.617 -14.711 -12.742 1 69.75 112 ASN A CA 1
ATOM 924 C C . ASN A 1 112 ? 12.875 -15.508 -13.07 1 69.75 112 ASN A C 1
ATOM 926 O O . ASN A 1 112 ? 13.969 -15.172 -12.602 1 69.75 112 ASN A O 1
ATOM 930 N N . VAL A 1 113 ? 12.75 -16.766 -13.391 1 61.03 113 VAL A N 1
ATOM 931 C CA . VAL A 1 113 ? 13.914 -17.578 -13.703 1 61.03 113 VAL A CA 1
ATOM 932 C C . VAL A 1 113 ? 14.438 -17.219 -15.086 1 61.03 113 VAL A C 1
ATOM 934 O O . VAL A 1 113 ? 13.672 -16.828 -15.969 1 61.03 113 VAL A O 1
ATOM 937 N N . MET B 1 1 ? -28.031 -43.281 4.668 1 30.12 1 MET B N 1
ATOM 938 C CA . MET B 1 1 ? -26.641 -43.062 5.062 1 30.12 1 MET B CA 1
ATOM 939 C C . MET B 1 1 ? -26.344 -41.562 5.195 1 30.12 1 MET B C 1
ATOM 941 O O . MET B 1 1 ? -26.422 -40.812 4.219 1 30.12 1 MET B O 1
ATOM 945 N N . ASN B 1 2 ? -26.547 -40.875 6.48 1 31.86 2 ASN B N 1
ATOM 946 C CA . ASN B 1 2 ? -26.625 -39.469 6.848 1 31.86 2 ASN B CA 1
ATOM 947 C C . ASN B 1 2 ? -25.266 -38.781 6.742 1 31.86 2 ASN B C 1
ATOM 949 O O . ASN B 1 2 ? -24.312 -39.188 7.41 1 31.86 2 ASN B O 1
ATOM 953 N N . ASN B 1 3 ? -24.688 -38.375 5.609 1 30.78 3 ASN B N 1
ATOM 954 C CA . ASN B 1 3 ? -23.375 -37.812 5.309 1 30.78 3 ASN B CA 1
ATOM 955 C C . ASN B 1 3 ? -23.156 -36.5 6.09 1 30.78 3 ASN B C 1
ATOM 957 O O . ASN B 1 3 ? -23.688 -35.469 5.734 1 30.78 3 ASN B O 1
ATOM 961 N N . ASN B 1 4 ? -22.984 -36.5 7.453 1 31.58 4 ASN B N 1
ATOM 962 C CA . ASN B 1 4 ? -22.719 -35.406 8.375 1 31.58 4 ASN B CA 1
ATOM 963 C C . ASN B 1 4 ? -21.469 -34.625 7.992 1 31.58 4 ASN B C 1
ATOM 965 O O . ASN B 1 4 ? -20.359 -35.156 8.109 1 31.58 4 ASN B O 1
ATOM 969 N N . MET B 1 5 ? -21.453 -33.875 6.992 1 34.25 5 MET B N 1
ATOM 970 C CA . MET B 1 5 ? -20.297 -33.094 6.594 1 34.25 5 MET B CA 1
ATOM 971 C C . MET B 1 5 ? -19.781 -32.25 7.758 1 34.25 5 MET B C 1
ATOM 973 O O . MET B 1 5 ? -20.562 -31.562 8.414 1 34.25 5 MET B O 1
ATOM 977 N N . PRO B 1 6 ? -18.672 -32.562 8.438 1 36.06 6 PRO B N 1
ATOM 978 C CA . PRO B 1 6 ? -18.203 -31.859 9.625 1 36.06 6 PRO B CA 1
ATOM 979 C C . PRO B 1 6 ? -18.156 -30.344 9.438 1 36.06 6 PRO B C 1
ATOM 981 O O . PRO B 1 6 ? -17.938 -29.875 8.32 1 36.06 6 PRO B O 1
ATOM 984 N N . GLU B 1 7 ? -19 -29.625 10.156 1 37.06 7 GLU B N 1
ATOM 985 C CA . GLU B 1 7 ? -19.078 -28.156 10.242 1 37.06 7 GLU B CA 1
ATOM 986 C C . GLU B 1 7 ? -17.703 -27.562 10.539 1 37.06 7 GLU B C 1
ATOM 988 O O . GLU B 1 7 ? -17.047 -27.938 11.516 1 37.06 7 GLU B O 1
ATOM 993 N N . ILE B 1 8 ? -16.875 -27.312 9.609 1 35.94 8 ILE B N 1
ATOM 994 C CA . ILE B 1 8 ? -15.617 -26.625 9.828 1 35.94 8 ILE B CA 1
ATOM 995 C C . ILE B 1 8 ? -15.812 -25.484 10.836 1 35.94 8 ILE B C 1
ATOM 997 O O . ILE B 1 8 ? -16.547 -24.531 10.578 1 35.94 8 ILE B O 1
ATOM 1001 N N . SER B 1 9 ? -15.875 -25.75 12.133 1 37.47 9 SER B N 1
ATOM 1002 C CA . SER B 1 9 ? -15.883 -24.797 13.242 1 37.47 9 SER B CA 1
ATOM 1003 C C . SER B 1 9 ? -14.875 -23.672 13.008 1 37.47 9 SER B C 1
ATOM 1005 O O . SER B 1 9 ? -13.695 -23.922 12.781 1 37.47 9 SER B O 1
ATOM 1007 N N . ARG B 1 10 ? -15.289 -22.547 12.516 1 34.22 10 ARG B N 1
ATOM 1008 C CA . ARG B 1 10 ? -14.555 -21.297 12.43 1 34.22 10 ARG B CA 1
ATOM 1009 C C . ARG B 1 10 ? -13.82 -21 13.734 1 34.22 10 ARG B C 1
ATOM 1011 O O . ARG B 1 10 ? -14.43 -20.984 14.805 1 34.22 10 ARG B O 1
ATOM 1018 N N . THR B 1 11 ? -12.695 -21.531 13.977 1 39.97 11 THR B N 1
ATOM 1019 C CA . THR B 1 11 ? -11.852 -21.312 15.148 1 39.97 11 THR B CA 1
ATOM 1020 C C . THR B 1 11 ? -11.953 -19.875 15.625 1 39.97 11 THR B C 1
ATOM 1022 O O . THR B 1 11 ? -11.844 -18.938 14.828 1 39.97 11 THR B O 1
ATOM 1025 N N . PRO B 1 12 ? -12.344 -19.625 16.906 1 39.12 12 PRO B N 1
ATOM 1026 C CA . PRO B 1 12 ? -12.477 -18.297 17.516 1 39.12 12 PRO B CA 1
ATOM 1027 C C . PRO B 1 12 ? -11.242 -17.422 17.297 1 39.12 12 PRO B C 1
ATOM 1029 O O . PRO B 1 12 ? -10.109 -17.906 17.438 1 39.12 12 PRO B O 1
ATOM 1032 N N . SER B 1 13 ? -11.273 -16.469 16.406 1 41.69 13 SER B N 1
ATOM 1033 C CA . SER B 1 13 ? -10.258 -15.422 16.234 1 41.69 13 SER B CA 1
ATOM 1034 C C . SER B 1 13 ? -9.789 -14.891 17.578 1 41.69 13 SER B C 1
ATOM 1036 O O . SER B 1 13 ? -10.594 -14.422 18.391 1 41.69 13 SER B O 1
ATOM 1038 N N . SER B 1 14 ? -8.891 -15.516 18.438 1 39.31 14 SER B N 1
ATOM 1039 C CA . SER B 1 14 ? -8.32 -15.086 19.703 1 39.31 14 SER B CA 1
ATOM 1040 C C . SER B 1 14 ? -8.156 -13.57 19.75 1 39.31 14 SER B C 1
ATOM 1042 O O . SER B 1 14 ? -8.102 -12.914 18.703 1 39.31 14 SER B O 1
ATOM 1044 N N . ARG B 1 15 ? -7.973 -13.109 21.141 1 37 15 ARG B N 1
ATOM 1045 C CA . ARG B 1 15 ? -7.812 -11.734 21.609 1 37 15 ARG B CA 1
ATOM 1046 C C . ARG B 1 15 ? -6.793 -10.992 20.75 1 37 15 ARG B C 1
ATOM 1048 O O . ARG B 1 15 ? -6.93 -9.789 20.516 1 37 15 ARG B O 1
ATOM 1055 N N . ARG B 1 16 ? -5.551 -11.492 20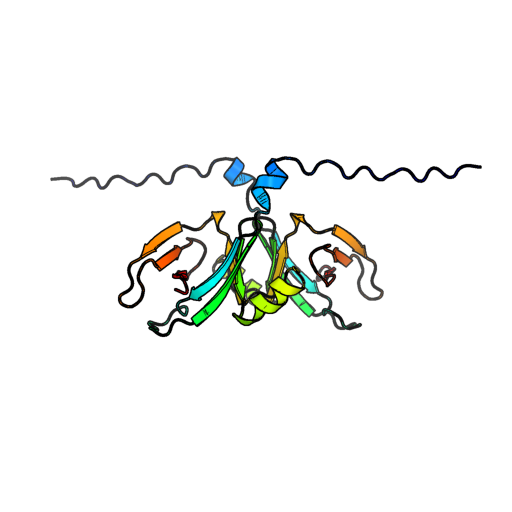.953 1 38.19 16 ARG B N 1
ATOM 1056 C CA . ARG B 1 16 ? -4.5 -10.898 20.141 1 38.19 16 ARG B CA 1
ATOM 1057 C C . ARG B 1 16 ? -5.012 -10.594 18.734 1 38.19 16 ARG B C 1
ATOM 1059 O O . ARG B 1 16 ? -4.414 -9.789 18.016 1 38.19 16 ARG B O 1
ATOM 1066 N N . ASP B 1 17 ? -5.863 -11.352 18.188 1 42.97 17 ASP B N 1
ATOM 1067 C CA . ASP B 1 17 ? -6.723 -11.172 17.016 1 42.97 17 ASP B CA 1
ATOM 1068 C C . ASP B 1 17 ? -7.52 -9.875 17.125 1 42.97 17 ASP B C 1
ATOM 1070 O O . ASP B 1 17 ? -7.902 -9.297 16.094 1 42.97 17 ASP B O 1
ATOM 1074 N N . TRP B 1 18 ? -8.023 -9.633 18.297 1 38.94 18 TRP B N 1
ATOM 1075 C CA . TRP B 1 18 ? -8.828 -8.484 18.703 1 38.94 18 TRP B CA 1
ATOM 1076 C C . TRP B 1 18 ? -8.023 -7.195 18.594 1 38.94 18 TRP B C 1
ATOM 1078 O O . TRP B 1 18 ? -8.555 -6.164 18.172 1 38.94 18 TRP B O 1
ATOM 1088 N N . ALA B 1 19 ? -7.102 -7.195 19.391 1 40.5 19 ALA B N 1
ATOM 1089 C CA . ALA B 1 19 ? -6.223 -6.027 19.375 1 40.5 19 ALA B CA 1
ATOM 1090 C C . ALA B 1 19 ? -5.801 -5.68 17.953 1 40.5 19 ALA B C 1
ATOM 1092 O O . ALA B 1 19 ? -5.094 -4.691 17.734 1 40.5 19 ALA B O 1
ATOM 1093 N N . THR B 1 20 ? -5.625 -6.652 17.25 1 45.78 20 THR B N 1
ATOM 1094 C CA . THR B 1 20 ? -5.453 -6.48 15.82 1 45.78 20 THR B CA 1
ATOM 1095 C C . THR B 1 20 ? -6.387 -5.395 15.289 1 45.78 20 THR B C 1
ATOM 1097 O O . THR B 1 20 ? -7.387 -5.062 15.93 1 45.78 20 THR B O 1
ATOM 1100 N N . ARG B 1 21 ? -6.801 -5.262 13.859 1 48.59 21 ARG B N 1
ATOM 1101 C CA . ARG B 1 21 ? -6.703 -4.066 13.031 1 48.59 21 ARG B CA 1
ATOM 1102 C C . ARG B 1 21 ? -7.863 -3.117 13.289 1 48.59 21 ARG B C 1
ATOM 1104 O O . ARG B 1 21 ? -8.984 -3.363 12.852 1 48.59 21 ARG B O 1
ATOM 1111 N N . ILE B 1 22 ? -8.18 -2.98 14.539 1 55.78 22 ILE B N 1
ATOM 1112 C CA . ILE B 1 22 ? -9.047 -1.81 14.492 1 55.78 22 ILE B CA 1
ATOM 1113 C C . ILE B 1 22 ? -8.664 -0.927 13.305 1 55.78 22 ILE B C 1
ATOM 1115 O O . ILE B 1 22 ? -7.527 -0.457 13.219 1 55.78 22 ILE B O 1
ATOM 1119 N N . GLN B 1 23 ? -9.281 -1.26 12.328 1 80.5 23 GLN B N 1
ATOM 1120 C CA . GLN B 1 23 ? -9.133 -0.481 11.102 1 80.5 23 GLN B CA 1
ATOM 1121 C C . GLN B 1 23 ? -9.805 0.882 11.234 1 80.5 23 GLN B C 1
ATOM 1123 O O . GLN B 1 23 ? -11 0.965 11.547 1 80.5 23 GLN B O 1
ATOM 1128 N N . ILE B 1 24 ? -9.031 1.953 11.398 1 91.75 24 ILE B N 1
ATOM 1129 C CA . ILE B 1 24 ? -9.484 3.34 11.391 1 91.75 24 ILE B CA 1
ATOM 1130 C C . ILE B 1 24 ? -9.516 3.865 9.961 1 91.75 24 ILE B C 1
ATOM 1132 O O . ILE B 1 24 ? -8.602 3.602 9.172 1 91.75 24 ILE B O 1
ATOM 1136 N N . HIS B 1 25 ? -10.703 4.395 9.688 1 95.38 25 HIS B N 1
ATOM 1137 C CA . HIS B 1 25 ? -10.797 5 8.359 1 95.38 25 HIS B CA 1
ATOM 1138 C C . HIS B 1 25 ? -11.609 6.293 8.398 1 95.38 25 HIS B C 1
ATOM 1140 O O . HIS B 1 25 ? -12.383 6.516 9.328 1 95.38 25 HIS B O 1
ATOM 1146 N N . GLY B 1 26 ? -11.352 7.211 7.422 1 95.75 26 GLY B N 1
ATOM 1147 C CA . GLY B 1 26 ? -12.086 8.461 7.312 1 95.75 26 GLY B CA 1
ATOM 1148 C C . GLY B 1 26 ? -11.594 9.352 6.184 1 95.75 26 GLY B C 1
ATOM 1149 O O . GLY B 1 26 ? -10.57 9.062 5.566 1 95.75 26 GLY B O 1
ATOM 1150 N N . ILE B 1 27 ? -12.375 10.414 5.914 1 97.25 27 ILE B N 1
ATOM 1151 C CA . ILE B 1 27 ? -12.008 11.43 4.934 1 97.25 27 ILE B CA 1
ATOM 1152 C C . ILE B 1 27 ? -11.164 12.516 5.602 1 97.25 27 ILE B C 1
ATOM 1154 O O . ILE B 1 27 ? -11.555 13.062 6.633 1 97.25 27 ILE B O 1
ATOM 1158 N N . LEU B 1 28 ? -10.008 12.766 5.062 1 95.56 28 LEU B N 1
ATOM 1159 C CA . LEU B 1 28 ? -9.164 13.883 5.477 1 95.56 28 LEU B CA 1
ATOM 1160 C C . LEU B 1 28 ? -8.711 14.688 4.266 1 95.56 28 LEU B C 1
ATOM 1162 O O . LEU B 1 28 ? -8.875 14.258 3.125 1 95.56 28 LEU B O 1
ATOM 1166 N N . LEU B 1 29 ? -8.281 15.875 4.59 1 93.38 29 LEU B N 1
ATOM 1167 C CA . LEU B 1 29 ? -7.605 16.688 3.578 1 93.38 29 LEU B CA 1
ATOM 1168 C C . LEU B 1 29 ? -6.102 16.438 3.605 1 93.38 29 LEU B C 1
ATOM 1170 O O . LEU B 1 29 ? -5.488 16.422 4.676 1 93.38 29 LEU B O 1
ATOM 1174 N N . LYS B 1 30 ? -5.574 16.156 2.492 1 92.44 30 LYS B N 1
ATOM 1175 C CA . LYS B 1 30 ? -4.141 15.906 2.35 1 92.44 30 LYS B CA 1
ATOM 1176 C C . LYS B 1 30 ? -3.482 16.984 1.484 1 92.44 30 LYS B C 1
ATOM 1178 O O . LYS B 1 30 ? -3.988 17.312 0.412 1 92.44 30 LYS B O 1
ATOM 1183 N N . LYS B 1 31 ? -2.322 17.344 1.977 1 90.06 31 LYS B N 1
ATOM 1184 C CA . LYS B 1 31 ? -1.523 18.266 1.167 1 90.06 31 LYS B CA 1
ATOM 1185 C C . LYS B 1 31 ? -0.799 17.516 0.049 1 90.06 31 LYS B C 1
ATOM 1187 O O . LYS B 1 31 ? -0.272 16.422 0.264 1 90.06 31 LYS B O 1
ATOM 1192 N N . PRO B 1 32 ? -0.808 18.172 -1.136 1 88.19 32 PRO B N 1
ATOM 1193 C CA . PRO B 1 32 ? -0.019 17.531 -2.193 1 88.19 32 PRO B CA 1
ATOM 1194 C C . PRO B 1 32 ? 1.46 17.406 -1.832 1 88.19 32 PRO B C 1
ATOM 1196 O O . PRO B 1 32 ? 1.989 18.234 -1.087 1 88.19 32 PRO B O 1
ATOM 1199 N N . PHE B 1 33 ? 2.107 16.328 -2.334 1 84.62 33 PHE B N 1
ATOM 1200 C CA . PHE B 1 33 ? 3.525 16.125 -2.074 1 84.62 33 PHE B CA 1
ATOM 1201 C C . PHE B 1 33 ? 4.375 17.125 -2.848 1 84.62 33 PHE B C 1
ATOM 1203 O O . PHE B 1 33 ? 4.051 17.469 -3.984 1 84.62 33 PHE B O 1
ATOM 1210 N N . GLY B 1 34 ? 5.562 17.453 -2.256 1 71.62 34 GLY B N 1
ATOM 1211 C CA . GLY B 1 34 ? 6.648 18.188 -2.89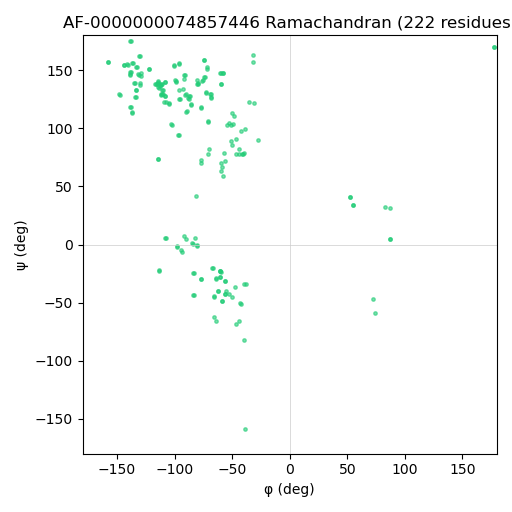5 1 71.62 34 GLY B CA 1
ATOM 1212 C C . GLY B 1 34 ? 6.344 19.656 -3.084 1 71.62 34 GLY B C 1
ATOM 1213 O O . GLY B 1 34 ? 7.258 20.484 -3.182 1 71.62 34 GLY B O 1
ATOM 1214 N N . HIS B 1 35 ? 5.121 19.984 -3.609 1 65.44 35 HIS B N 1
ATOM 1215 C CA . HIS B 1 35 ? 4.969 21.391 -4.004 1 65.44 35 HIS B CA 1
ATOM 1216 C C . HIS B 1 35 ? 4.234 22.188 -2.93 1 65.44 35 HIS B C 1
ATOM 1218 O O . HIS B 1 35 ? 3.469 21.625 -2.146 1 65.44 35 HIS B O 1
ATOM 1224 N N . ALA B 1 36 ? 4.723 23.359 -2.779 1 65.75 36 ALA B N 1
ATOM 1225 C CA . ALA B 1 36 ? 4.051 24.312 -1.908 1 65.75 36 ALA B CA 1
ATOM 1226 C C . ALA B 1 36 ? 2.621 24.578 -2.379 1 65.75 36 ALA B C 1
ATOM 1228 O O . ALA B 1 36 ? 2.408 25.188 -3.424 1 65.75 36 ALA B O 1
ATOM 1229 N N . SER B 1 37 ? 1.82 23.547 -2.355 1 73.12 37 SER B N 1
ATOM 1230 C CA . SER B 1 37 ? 0.449 23.781 -2.791 1 73.12 37 SER B CA 1
ATOM 1231 C C . SER B 1 37 ? -0.472 24.031 -1.603 1 73.12 37 SER B C 1
ATOM 1233 O O . SER B 1 37 ? -0.324 23.406 -0.553 1 73.12 37 SER B O 1
ATOM 1235 N N . ASN B 1 38 ? -1.295 25.094 -1.753 1 77.44 38 ASN B N 1
ATOM 1236 C CA . ASN B 1 38 ? -2.322 25.375 -0.752 1 77.44 38 ASN B CA 1
ATOM 1237 C C . ASN B 1 38 ? -3.639 24.672 -1.099 1 77.44 38 ASN B C 1
ATOM 1239 O O . ASN B 1 38 ? -4.668 24.938 -0.475 1 77.44 38 ASN B O 1
ATOM 1243 N N . LYS B 1 39 ? -3.533 23.938 -2.09 1 86.75 39 LYS B N 1
ATOM 1244 C CA . LYS B 1 39 ? -4.762 23.266 -2.496 1 86.75 39 LYS B CA 1
ATOM 1245 C C . LYS B 1 39 ? -4.824 21.844 -1.916 1 86.75 39 LYS B C 1
ATOM 1247 O O . LYS B 1 39 ? -4.395 20.891 -2.555 1 86.75 39 LYS B O 1
ATOM 1252 N N . TRP B 1 40 ? -5.449 21.766 -0.813 1 88.88 40 TRP B N 1
ATOM 1253 C CA . TRP B 1 40 ? -5.586 20.469 -0.152 1 88.88 40 TRP B CA 1
ATOM 1254 C C . TRP B 1 40 ? -6.637 19.609 -0.846 1 88.88 40 TRP B C 1
ATOM 1256 O O . TRP B 1 40 ? -7.645 20.125 -1.33 1 88.88 40 TRP B O 1
ATOM 1266 N N . THR B 1 41 ? -6.324 18.312 -0.933 1 92.94 41 THR B N 1
ATOM 1267 C CA . THR B 1 41 ? -7.211 17.375 -1.622 1 92.94 41 THR B CA 1
ATOM 1268 C C . THR B 1 41 ? -7.836 16.406 -0.634 1 92.94 41 THR B C 1
ATOM 1270 O O . THR B 1 41 ? -7.16 15.898 0.266 1 92.94 41 THR B O 1
ATOM 1273 N N . LYS B 1 42 ? -9.117 16.219 -0.893 1 96.19 42 LYS B N 1
ATOM 1274 C CA . LYS B 1 42 ? -9.836 15.234 -0.081 1 96.19 42 LYS B CA 1
ATOM 1275 C C . LYS B 1 42 ? -9.438 13.812 -0.452 1 96.19 42 LYS B C 1
ATOM 1277 O O . LYS B 1 42 ? -9.43 13.453 -1.631 1 96.19 42 LYS B O 1
ATOM 1282 N N . ARG B 1 43 ? -9.117 12.992 0.599 1 97.31 43 ARG B N 1
ATOM 1283 C CA . ARG B 1 43 ? -8.75 11.594 0.396 1 97.31 43 ARG B CA 1
ATOM 1284 C C . ARG B 1 43 ? -9.391 10.703 1.454 1 97.31 43 ARG B C 1
ATOM 1286 O O . ARG B 1 43 ? -9.719 11.164 2.549 1 97.31 43 ARG B O 1
ATOM 1293 N N . PHE B 1 44 ? -9.68 9.492 1.021 1 97.75 44 PHE B N 1
ATOM 1294 C CA . PHE B 1 44 ? -10.094 8.453 1.958 1 97.75 44 PHE B CA 1
ATOM 1295 C C . PHE B 1 44 ? -8.883 7.742 2.555 1 97.75 44 PHE B C 1
ATOM 1297 O O . PHE B 1 44 ? -8.078 7.164 1.826 1 97.75 44 PHE B O 1
ATOM 1304 N N . PHE B 1 45 ? -8.805 7.828 3.9 1 97.19 45 PHE B N 1
ATOM 1305 C CA . PHE B 1 45 ? -7.684 7.238 4.621 1 97.19 45 PHE B CA 1
ATOM 1306 C C . PHE B 1 45 ? -8.125 6.004 5.395 1 97.19 45 PHE B C 1
ATOM 1308 O O . PHE B 1 45 ? -9.211 5.984 5.973 1 97.19 45 PHE B O 1
ATOM 1315 N N . LEU B 1 46 ? -7.199 5.02 5.336 1 96.12 46 LEU B N 1
ATOM 1316 C CA . LEU B 1 46 ? -7.41 3.752 6.031 1 96.12 46 LEU B CA 1
ATOM 1317 C C . LEU B 1 46 ? -6.152 3.332 6.789 1 96.12 46 LEU B C 1
ATOM 1319 O O . LEU B 1 46 ? -5.055 3.348 6.23 1 96.12 46 LEU B O 1
ATOM 1323 N N . VAL B 1 47 ? -6.387 3.076 8.047 1 95.12 47 VAL B N 1
ATOM 1324 C CA . VAL B 1 47 ? -5.305 2.488 8.836 1 95.12 47 VAL B CA 1
ATOM 1325 C C . VAL B 1 47 ? -5.59 1.007 9.078 1 95.12 47 VAL B C 1
ATOM 1327 O O . VAL B 1 47 ? -6.625 0.651 9.641 1 95.12 47 VAL B O 1
ATOM 1330 N N . LYS B 1 48 ? -4.629 0.223 8.617 1 93.06 48 LYS B N 1
ATOM 1331 C CA . LYS B 1 48 ? -4.77 -1.222 8.781 1 93.06 48 LYS B CA 1
ATOM 1332 C C . LYS B 1 48 ? -3.408 -1.895 8.938 1 93.06 48 LYS B C 1
ATOM 1334 O O . LYS B 1 48 ? -2.498 -1.658 8.141 1 93.06 48 LYS B O 1
ATOM 1339 N N . ASP B 1 49 ? -3.293 -2.721 9.977 1 91.69 49 ASP B N 1
ATOM 1340 C CA . ASP B 1 49 ? -2.131 -3.574 10.203 1 91.69 49 ASP B CA 1
ATOM 1341 C C . ASP B 1 49 ? -0.837 -2.762 10.164 1 91.69 49 ASP B C 1
ATOM 1343 O O . ASP B 1 49 ? 0.122 -3.145 9.492 1 91.69 49 ASP B O 1
ATOM 1347 N N . GLY B 1 50 ? -0.886 -1.62 10.734 1 93.06 50 GLY B N 1
ATOM 1348 C CA . GLY B 1 50 ? 0.305 -0.81 10.938 1 93.06 50 GLY B CA 1
ATOM 1349 C C . GLY B 1 50 ? 0.63 0.078 9.75 1 93.06 50 GLY B C 1
ATOM 1350 O O . GLY B 1 50 ? 1.661 0.754 9.742 1 93.06 50 GLY B O 1
ATOM 1351 N N . TYR B 1 51 ? -0.274 0.058 8.758 1 94.75 51 TYR B N 1
ATOM 1352 C CA . TYR B 1 51 ? -0.086 0.926 7.598 1 94.75 51 TYR B CA 1
ATOM 1353 C C . TYR B 1 51 ? -1.188 1.976 7.52 1 94.75 51 TYR B C 1
ATOM 1355 O O . TYR B 1 51 ? -2.355 1.682 7.789 1 94.75 51 TYR B O 1
ATOM 1363 N N . LEU B 1 52 ? -0.743 3.156 7.164 1 95.31 52 LEU B N 1
ATOM 1364 C CA . LEU B 1 52 ? -1.682 4.164 6.684 1 95.31 52 LEU B CA 1
ATOM 1365 C C . LEU B 1 52 ? -1.757 4.156 5.164 1 95.31 52 LEU B C 1
ATOM 1367 O O . LEU B 1 52 ? -0.731 4.254 4.484 1 95.31 52 LEU B O 1
ATOM 1371 N N . MET B 1 53 ? -2.971 4.008 4.613 1 97.31 53 MET B N 1
ATOM 1372 C CA . MET B 1 53 ? -3.209 4.055 3.174 1 97.31 53 MET B CA 1
ATOM 1373 C C . MET B 1 53 ? -4.219 5.141 2.822 1 97.31 53 MET B C 1
ATOM 1375 O O . MET B 1 53 ? -5.117 5.438 3.611 1 97.31 53 MET B O 1
ATOM 1379 N N . TYR B 1 54 ? -4.012 5.645 1.592 1 97.56 54 TYR B N 1
ATOM 1380 C CA . TYR B 1 54 ? -5.039 6.59 1.168 1 97.56 54 TYR B CA 1
ATOM 1381 C C . TYR B 1 54 ? -5.457 6.332 -0.274 1 97.56 54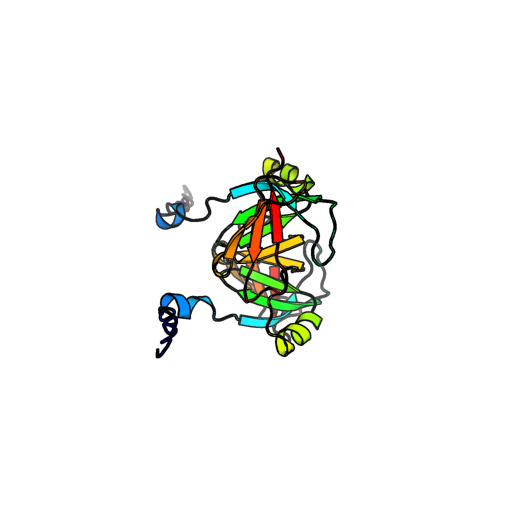 TYR B C 1
ATOM 1383 O O . TYR B 1 54 ? -4.68 5.793 -1.065 1 97.56 54 TYR B O 1
ATOM 1391 N N . TYR B 1 55 ? -6.688 6.781 -0.563 1 98.38 55 TYR B N 1
ATOM 1392 C CA . TYR B 1 55 ? -7.383 6.582 -1.828 1 98.38 55 TYR B CA 1
ATOM 1393 C C . TYR B 1 55 ? -8.109 7.852 -2.258 1 98.38 55 TYR B C 1
ATOM 1395 O O . TYR B 1 55 ? -8.086 8.859 -1.548 1 98.38 55 TYR B O 1
ATOM 1403 N N . ASP B 1 56 ? -8.648 7.652 -3.494 1 98.38 56 ASP B N 1
ATOM 1404 C CA . ASP B 1 56 ? -9.617 8.688 -3.848 1 98.38 56 ASP B CA 1
ATOM 1405 C C . ASP B 1 56 ? -10.742 8.75 -2.82 1 98.38 56 ASP B C 1
ATOM 1407 O O . ASP B 1 56 ? -11.172 7.723 -2.293 1 98.38 56 ASP B O 1
ATOM 1411 N N . ALA B 1 57 ? -11.297 9.969 -2.598 1 98 57 ALA B N 1
ATOM 1412 C CA . ALA B 1 57 ? -12.367 10.156 -1.625 1 98 57 ALA B CA 1
ATOM 1413 C C . ALA B 1 57 ? -13.555 9.25 -1.933 1 98 57 ALA B C 1
ATOM 1415 O O . ALA B 1 57 ? -14.242 8.789 -1.02 1 98 57 ALA B O 1
ATOM 1416 N N . ASN B 1 58 ? -13.789 8.953 -3.174 1 97.88 58 ASN B N 1
ATOM 1417 C CA . ASN B 1 58 ? -14.922 8.133 -3.594 1 97.88 58 ASN B CA 1
ATOM 1418 C C . ASN B 1 58 ? -14.789 6.695 -3.102 1 97.88 58 ASN B C 1
ATOM 1420 O O . ASN B 1 58 ? -15.781 5.957 -3.062 1 97.88 58 ASN B O 1
ATOM 1424 N N . GLU B 1 59 ? -13.625 6.277 -2.775 1 97.62 59 GLU B N 1
ATOM 1425 C CA . GLU B 1 59 ? -13.398 4.922 -2.279 1 97.62 59 GLU B CA 1
ATOM 1426 C C . GLU B 1 59 ? -14.18 4.664 -0.996 1 97.62 59 GLU B C 1
ATOM 1428 O O . GLU B 1 59 ? -14.523 3.521 -0.688 1 97.62 59 GLU B O 1
ATOM 1433 N N . LYS B 1 60 ? -14.438 5.715 -0.235 1 96.69 60 LYS B N 1
ATOM 1434 C CA . LYS B 1 60 ? -15.188 5.559 1.007 1 96.69 60 LYS B CA 1
ATOM 1435 C C . LYS B 1 60 ? -16.547 4.902 0.75 1 96.69 60 LYS B C 1
ATOM 1437 O O . LYS B 1 60 ? -16.969 4.039 1.516 1 96.69 60 LYS B O 1
ATOM 1442 N N . LYS B 1 61 ? -17.141 5.336 -0.268 1 96.88 61 LYS B N 1
ATOM 1443 C CA . LYS B 1 61 ? -18.453 4.77 -0.609 1 96.88 61 LYS B CA 1
ATOM 1444 C C . LYS B 1 61 ? -18.359 3.264 -0.836 1 96.88 61 LYS B C 1
ATOM 1446 O O . LYS B 1 61 ? -19.156 2.496 -0.298 1 96.88 61 LYS B O 1
ATOM 1451 N N . ASP B 1 62 ? -17.406 2.895 -1.625 1 94.56 62 ASP B N 1
ATOM 1452 C CA . ASP B 1 62 ? -17.203 1.474 -1.898 1 94.56 62 ASP B CA 1
ATOM 1453 C C . ASP B 1 62 ? -16.859 0.711 -0.621 1 94.56 62 ASP B C 1
ATOM 1455 O O . ASP B 1 62 ? -17.375 -0.386 -0.39 1 94.56 62 ASP B O 1
ATOM 1459 N N . TYR B 1 63 ? -16.094 1.291 0.147 1 93.69 63 TYR B N 1
ATOM 1460 C CA . TYR B 1 63 ? -15.695 0.666 1.401 1 93.69 63 TYR B CA 1
ATOM 1461 C C . TYR B 1 63 ? -16.891 0.506 2.34 1 93.69 63 TYR B C 1
ATOM 1463 O O . TYR B 1 63 ? -17.031 -0.527 2.998 1 93.69 63 TYR B O 1
ATOM 1471 N N . ASP B 1 64 ? -17.688 1.532 2.453 1 94.31 64 ASP B N 1
ATOM 1472 C CA . ASP B 1 64 ? -18.844 1.486 3.326 1 94.31 64 ASP B CA 1
ATOM 1473 C C . ASP B 1 64 ? -19.844 0.43 2.855 1 94.3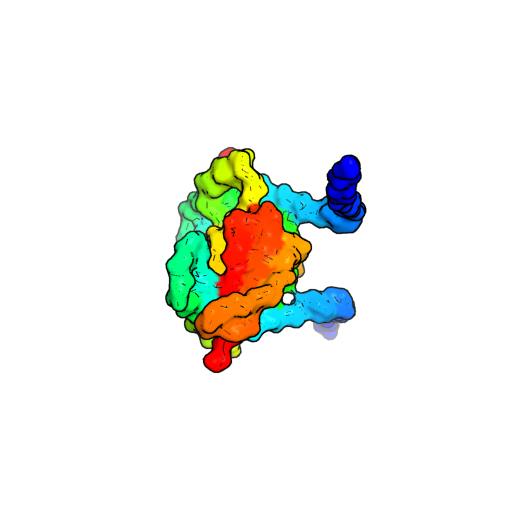1 64 ASP B C 1
ATOM 1475 O O . ASP B 1 64 ? -20.531 -0.184 3.67 1 94.31 64 ASP B O 1
ATOM 1479 N N . ARG B 1 65 ? -19.844 0.215 1.616 1 93.25 65 ARG B N 1
ATOM 1480 C CA . ARG B 1 65 ? -20.828 -0.703 1.03 1 93.25 65 ARG B CA 1
ATOM 1481 C C . ARG B 1 65 ? -20.344 -2.146 1.134 1 93.25 65 ARG B C 1
ATOM 1483 O O . ARG B 1 65 ? -21.125 -3.049 1.423 1 93.25 65 ARG B O 1
ATOM 1490 N N . ARG B 1 66 ? -19.125 -2.443 0.86 1 88.25 66 ARG B N 1
ATOM 1491 C CA . ARG B 1 66 ? -18.641 -3.809 0.687 1 88.25 66 ARG B CA 1
ATOM 1492 C C . ARG B 1 66 ? -17.672 -4.188 1.799 1 88.25 66 ARG B C 1
ATOM 1494 O O . ARG B 1 66 ? -17.375 -5.371 2.006 1 88.25 66 ARG B O 1
ATOM 1501 N N . GLU B 1 67 ? -17.078 -3.291 2.416 1 83 67 GLU B N 1
ATOM 1502 C CA . GLU B 1 67 ? -16.078 -3.484 3.465 1 83 67 GLU B CA 1
ATOM 1503 C C . GLU B 1 67 ? -14.93 -4.371 2.984 1 83 67 GLU B C 1
ATOM 1505 O O . GLU B 1 67 ? -14.445 -5.227 3.729 1 83 67 GLU B O 1
ATOM 1510 N N . PHE B 1 68 ? -14.633 -4.23 1.731 1 87.44 68 PHE B N 1
ATOM 1511 C CA . PHE B 1 68 ? -13.5 -4.953 1.158 1 87.44 68 PHE B CA 1
ATOM 1512 C C . PHE B 1 68 ? -12.25 -4.082 1.14 1 87.44 68 PHE B C 1
ATOM 1514 O O . PHE B 1 68 ? -12.344 -2.855 1.074 1 87.44 68 PHE B O 1
ATOM 1521 N N . PHE B 1 69 ? -11.156 -4.727 1.126 1 91.44 69 PHE B N 1
ATOM 1522 C CA . PHE B 1 69 ? -9.875 -4.039 1.078 1 91.44 69 PHE B CA 1
ATOM 1523 C C . PHE B 1 69 ? -9.43 -3.82 -0.364 1 91.44 69 PHE B C 1
ATOM 1525 O O . PHE B 1 69 ? -9.188 -4.781 -1.097 1 91.44 69 PHE B O 1
ATOM 1532 N N . ASN B 1 70 ? -9.367 -2.6 -0.754 1 94.75 70 ASN B N 1
ATOM 1533 C CA . ASN B 1 70 ? -8.836 -2.271 -2.072 1 94.75 70 ASN B CA 1
ATOM 1534 C C . ASN B 1 70 ? -7.312 -2.352 -2.098 1 94.75 70 ASN B C 1
ATOM 1536 O O . ASN B 1 70 ? -6.637 -1.574 -1.425 1 94.75 70 ASN B O 1
ATOM 1540 N N . ILE B 1 71 ? -6.777 -3.18 -2.855 1 96.06 71 ILE B N 1
ATOM 1541 C CA . ILE B 1 71 ? -5.348 -3.465 -2.842 1 96.06 71 ILE B CA 1
ATOM 1542 C C . ILE B 1 71 ? -4.598 -2.389 -3.625 1 96.06 71 ILE B C 1
ATOM 1544 O O . ILE B 1 71 ? -3.369 -2.432 -3.73 1 96.06 71 ILE B O 1
ATOM 1548 N N . HIS B 1 72 ? -5.32 -1.42 -4.184 1 97.19 72 HIS B N 1
ATOM 1549 C CA . HIS B 1 72 ? -4.699 -0.407 -5.027 1 97.19 72 HIS B CA 1
ATOM 1550 C C . HIS B 1 72 ? -4.797 0.976 -4.395 1 97.19 72 HIS B C 1
ATOM 1552 O O . HIS B 1 72 ? -5.441 1.872 -4.945 1 97.19 72 HIS B O 1
ATOM 1558 N N . PRO B 1 73 ? -4.066 1.241 -3.424 1 97.88 73 PRO B N 1
ATOM 1559 C CA . PRO B 1 73 ? -4.02 2.59 -2.854 1 97.88 73 PRO B CA 1
ATOM 1560 C C . PRO B 1 73 ? -3.238 3.572 -3.721 1 97.88 73 PRO B C 1
ATOM 1562 O O . PRO B 1 73 ? -2.389 3.16 -4.516 1 97.88 73 PRO B O 1
ATOM 1565 N N . LYS B 1 74 ? -3.551 4.832 -3.482 1 97.94 74 LYS B N 1
ATOM 1566 C CA . LYS B 1 74 ? -2.732 5.863 -4.109 1 97.94 74 LYS B CA 1
ATOM 1567 C C . LYS B 1 74 ? -1.406 6.035 -3.377 1 97.94 74 LYS B C 1
ATOM 1569 O O . LYS B 1 74 ? -0.4 6.414 -3.982 1 97.94 74 LYS B O 1
ATOM 1574 N N . GLY B 1 75 ? -1.404 5.766 -2.023 1 97.31 75 GLY B N 1
ATOM 1575 C CA . GLY B 1 75 ? -0.197 5.801 -1.214 1 97.31 75 GLY B CA 1
ATOM 1576 C C . GLY B 1 75 ? -0.312 4.992 0.065 1 97.31 75 GLY B C 1
ATOM 1577 O O . GLY B 1 75 ? -1.419 4.691 0.518 1 97.31 75 GLY B O 1
ATOM 1578 N N . VAL B 1 76 ? 0.872 4.621 0.54 1 97.12 76 VAL B N 1
ATOM 1579 C CA . VAL B 1 76 ? 0.936 3.834 1.768 1 97.12 76 VAL B CA 1
ATOM 1580 C C . VAL B 1 76 ? 2.086 4.332 2.641 1 97.12 76 VAL B C 1
ATOM 1582 O O . VAL B 1 76 ? 3.119 4.77 2.127 1 97.12 76 VAL B O 1
ATOM 1585 N N . LEU B 1 77 ? 1.858 4.25 3.936 1 95 77 LEU B N 1
ATOM 1586 C CA . LEU B 1 77 ? 2.885 4.637 4.898 1 95 77 LEU B CA 1
ATOM 1587 C C . LEU B 1 77 ? 2.934 3.652 6.062 1 95 77 LEU B C 1
ATOM 1589 O O . LEU B 1 77 ? 1.944 3.48 6.781 1 95 77 LEU B O 1
ATOM 1593 N N . PRO B 1 78 ? 4.082 3.012 6.211 1 93 78 PRO B N 1
ATOM 1594 C CA . PRO B 1 78 ? 4.223 2.244 7.453 1 93 78 PRO B CA 1
ATOM 1595 C C . PRO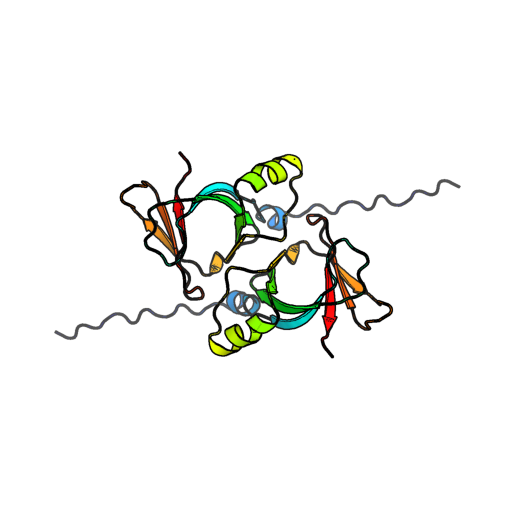 B 1 78 ? 4.316 3.135 8.688 1 93 78 PRO B C 1
ATOM 1597 O O . PRO B 1 78 ? 5.242 3.945 8.797 1 93 78 PRO B O 1
ATOM 1600 N N . LEU B 1 79 ? 3.494 2.9 9.625 1 92.06 79 LEU B N 1
ATOM 1601 C CA . LEU B 1 79 ? 3.379 3.834 10.742 1 92.06 79 LEU B CA 1
ATOM 1602 C C . LEU B 1 79 ? 4.461 3.572 11.781 1 92.06 79 LEU B C 1
ATOM 1604 O O . LEU B 1 79 ? 4.785 4.453 12.578 1 92.06 79 LEU B O 1
ATOM 1608 N N . GLY B 1 80 ? 4.895 2.354 11.742 1 89.25 80 GLY B N 1
ATOM 1609 C CA . GLY B 1 80 ? 5.914 1.99 12.711 1 89.25 80 GLY B CA 1
ATOM 1610 C C . GLY B 1 80 ? 7.176 2.82 12.594 1 89.25 80 GLY B C 1
ATOM 1611 O O . GLY B 1 80 ? 7.918 2.975 13.562 1 89.25 80 GLY B O 1
ATOM 1612 N N . GLU B 1 81 ? 7.453 3.4 11.445 1 84 81 GLU B N 1
ATOM 1613 C CA . GLU B 1 81 ? 8.688 4.145 11.211 1 84 81 GLU B CA 1
ATOM 1614 C C . GLU B 1 81 ? 8.422 5.648 11.156 1 84 81 GLU B C 1
ATOM 1616 O O . GLU B 1 81 ? 9.336 6.434 10.883 1 84 81 GLU B O 1
ATOM 1621 N N . CYS B 1 82 ? 7.266 5.949 11.422 1 90.5 82 CYS B N 1
ATOM 1622 C CA . CYS B 1 82 ? 6.902 7.344 11.18 1 90.5 82 CYS B CA 1
ATOM 1623 C C . CYS B 1 82 ? 6.91 8.141 12.477 1 90.5 82 CYS B C 1
ATOM 1625 O O . CYS B 1 82 ? 6.754 7.582 13.555 1 90.5 82 CYS B O 1
ATOM 1627 N N . HIS B 1 83 ? 7.133 9.445 12.273 1 91.5 83 HIS B N 1
ATOM 1628 C CA . HIS B 1 83 ? 7 10.445 13.32 1 91.5 83 HIS B CA 1
ATOM 1629 C C . HIS B 1 83 ? 5.816 11.375 13.055 1 91.5 83 HIS B C 1
ATOM 1631 O O . HIS B 1 83 ? 5.582 11.773 11.914 1 91.5 83 HIS B O 1
ATOM 1637 N N . PHE B 1 84 ? 5.133 11.625 14.133 1 89.44 84 PHE B N 1
ATOM 1638 C CA . PHE B 1 84 ? 3.949 12.469 14.023 1 89.44 84 PHE B CA 1
ATOM 1639 C C . PHE B 1 84 ? 4.184 13.812 14.703 1 89.44 84 PHE B C 1
ATOM 1641 O O . PHE B 1 84 ? 4.77 13.875 15.781 1 89.44 84 PHE B O 1
ATOM 1648 N N . LYS B 1 85 ? 3.811 14.844 13.961 1 89.44 85 LYS B N 1
ATOM 1649 C CA . LYS B 1 85 ? 3.914 16.188 14.523 1 89.44 85 LYS B CA 1
ATOM 1650 C C . LYS B 1 85 ? 2.639 16.984 14.273 1 89.44 85 LYS B C 1
ATOM 1652 O O . LYS B 1 85 ? 2.057 16.922 13.188 1 89.44 85 LYS B O 1
ATOM 1657 N N . GLU B 1 86 ? 2.215 17.594 15.336 1 88.06 86 GLU B N 1
ATOM 1658 C CA . GLU B 1 86 ? 1.134 18.547 15.148 1 88.06 86 GLU B CA 1
ATOM 1659 C C . GLU B 1 86 ? 1.617 19.781 14.383 1 88.06 86 GLU B C 1
ATOM 1661 O O . GLU B 1 86 ? 2.715 20.281 14.633 1 88.06 86 GLU B O 1
ATOM 1666 N N . SER B 1 87 ? 0.845 20.031 13.414 1 81.44 87 SER B N 1
ATOM 1667 C CA . SER B 1 87 ? 1.258 21.203 12.633 1 81.44 87 SER B CA 1
ATOM 1668 C C . SER B 1 87 ? 0.098 22.172 12.43 1 81.44 87 SER B C 1
ATOM 1670 O O . SER B 1 87 ? -1.067 21.766 12.469 1 81.44 87 SER B O 1
ATOM 1672 N N . ARG B 1 88 ? 0.507 23.438 12.578 1 75.88 88 ARG B N 1
ATOM 1673 C CA . ARG B 1 88 ? -0.457 24.5 12.273 1 75.88 88 ARG B CA 1
ATOM 1674 C C . ARG B 1 88 ? -0.161 25.141 10.922 1 75.88 88 ARG B C 1
ATOM 1676 O O . ARG B 1 88 ? 0.968 25.562 10.664 1 75.88 88 ARG B O 1
ATOM 1683 N N . GLU B 1 89 ? -1.027 24.688 10.039 1 72.88 89 GLU B N 1
ATOM 1684 C CA . GLU B 1 89 ? -0.901 25.344 8.742 1 72.88 89 GLU B CA 1
ATOM 1685 C C . GLU B 1 89 ? -1.831 26.547 8.648 1 72.88 89 GLU B C 1
ATOM 1687 O O . GLU B 1 89 ? -2.836 26.625 9.352 1 72.88 89 GLU B O 1
ATOM 1692 N N . GLN B 1 90 ? -1.38 27.516 7.973 1 69.12 90 GLN B N 1
ATOM 1693 C CA . GLN B 1 90 ? -2.102 28.781 7.898 1 69.12 90 GLN B CA 1
ATOM 1694 C C . GLN B 1 90 ? -3.6 28.547 7.719 1 69.12 90 GLN B C 1
ATOM 1696 O O . GLN B 1 90 ? -4.414 29.188 8.391 1 69.12 90 GLN B O 1
ATOM 1701 N N . GLN B 1 91 ? -3.955 27.734 6.734 1 68.81 91 GLN B N 1
ATOM 1702 C CA . GLN B 1 91 ? -5.363 27.625 6.375 1 68.81 91 GLN B CA 1
ATOM 1703 C C . GLN B 1 91 ? -6 26.391 7.027 1 68.81 91 GLN B C 1
ATOM 1705 O O . GLN B 1 91 ? -7.211 26.188 6.922 1 68.81 91 GLN B O 1
ATOM 1710 N N . GLN B 1 92 ? -5.207 25.641 7.758 1 68.38 92 GLN B N 1
ATOM 1711 C CA . GLN B 1 92 ? -5.793 24.438 8.336 1 68.38 92 GLN B CA 1
ATOM 1712 C C . GLN B 1 92 ? -5.348 24.25 9.789 1 68.38 92 GLN B C 1
ATOM 1714 O O . GLN B 1 92 ? -4.172 24 10.047 1 68.38 92 GLN B O 1
ATOM 1719 N N . PRO B 1 93 ? -6.414 24.391 10.594 1 73.5 93 PRO B N 1
ATOM 1720 C CA . PRO B 1 93 ? -6.094 24.109 11.992 1 73.5 93 PRO B CA 1
ATOM 1721 C C . PRO B 1 93 ? -6.066 22.625 12.305 1 73.5 93 PRO B C 1
ATOM 1723 O O . PRO B 1 93 ? -6.676 21.828 11.578 1 73.5 93 PRO B O 1
ATOM 1726 N N . PHE B 1 94 ? -5.211 22.078 13.102 1 82.44 94 PHE B N 1
ATOM 1727 C CA . PHE B 1 94 ? -5.164 20.734 13.648 1 82.44 94 PHE B CA 1
ATOM 1728 C C . PHE B 1 94 ? -4.527 19.766 12.648 1 82.44 94 PHE B C 1
ATOM 1730 O O . PHE B 1 94 ? -5.004 18.641 12.469 1 82.44 94 PHE B O 1
ATOM 1737 N N . CYS B 1 95 ? -3.672 20.281 11.953 1 88.44 95 CYS B N 1
ATOM 1738 C CA . CYS B 1 95 ? -2.971 19.453 10.984 1 88.44 95 CYS B CA 1
ATOM 1739 C C . CYS B 1 95 ? -1.966 18.531 11.672 1 88.44 95 CYS B C 1
ATOM 1741 O O . CYS B 1 95 ? -1.441 18.875 12.734 1 88.44 95 CYS B O 1
ATOM 1743 N N . ILE B 1 96 ? -1.867 17.375 11.117 1 90 96 ILE B N 1
ATOM 1744 C CA . ILE B 1 96 ? -0.83 16.438 11.523 1 90 96 ILE B CA 1
ATOM 1745 C C . ILE B 1 96 ? 0.14 16.203 10.367 1 90 96 ILE B C 1
ATOM 1747 O O . ILE B 1 96 ? -0.281 16.047 9.219 1 90 96 ILE B O 1
ATOM 1751 N N . THR B 1 97 ? 1.359 16.219 10.664 1 90.38 97 THR B N 1
ATOM 1752 C CA . THR B 1 97 ? 2.395 15.891 9.688 1 90.38 97 THR B CA 1
ATOM 1753 C C . THR B 1 97 ? 3.09 14.578 10.047 1 90.38 97 THR B C 1
ATOM 1755 O O . THR B 1 97 ? 3.48 14.375 11.195 1 90.38 97 THR B O 1
ATOM 1758 N N . ILE B 1 98 ? 3.143 13.75 9.07 1 92.19 98 ILE B N 1
ATOM 1759 C CA . ILE B 1 98 ? 3.811 12.461 9.242 1 92.19 98 ILE B CA 1
ATOM 1760 C C . ILE B 1 98 ? 5.121 12.453 8.461 1 92.19 98 ILE B C 1
ATOM 1762 O O . ILE B 1 98 ? 5.137 12.758 7.266 1 92.19 98 ILE B O 1
ATOM 1766 N N . ASP B 1 99 ? 6.141 12.102 9.148 1 90.12 99 ASP B N 1
ATOM 1767 C CA . ASP B 1 99 ? 7.438 11.969 8.492 1 90.12 99 ASP B CA 1
ATOM 1768 C C . ASP B 1 99 ? 8.109 10.648 8.859 1 90.12 99 ASP B C 1
ATOM 1770 O O . ASP B 1 99 ? 7.848 10.094 9.93 1 90.12 99 ASP B O 1
ATOM 1774 N N . SER B 1 100 ? 8.836 10.133 7.902 1 87.94 100 SER B N 1
ATOM 1775 C CA . SER B 1 100 ? 9.594 8.906 8.117 1 87.94 100 SER B CA 1
ATOM 1776 C C . SER B 1 100 ? 11.008 9.023 7.559 1 87.94 100 SER B C 1
ATOM 1778 O O . SER B 1 100 ? 11.211 9.641 6.512 1 87.94 100 SER B O 1
ATOM 1780 N N . PRO B 1 101 ? 11.953 8.484 8.336 1 85.69 101 PRO B N 1
ATOM 1781 C CA . PRO B 1 101 ? 13.32 8.5 7.82 1 85.69 101 PRO B CA 1
ATOM 1782 C C . PRO B 1 101 ? 13.469 7.742 6.504 1 85.69 101 PRO B C 1
ATOM 1784 O O . PRO B 1 101 ? 14.414 7.988 5.75 1 85.69 101 PRO B O 1
ATOM 1787 N N . GLU B 1 102 ? 12.555 6.852 6.289 1 84.19 102 GLU B N 1
ATOM 1788 C CA . GLU B 1 102 ? 12.695 5.988 5.117 1 84.19 102 GLU B CA 1
ATOM 1789 C C . GLU B 1 102 ? 11.922 6.543 3.926 1 84.19 102 GLU B C 1
ATOM 1791 O O . GLU B 1 102 ? 11.984 5.984 2.828 1 84.19 102 GLU B O 1
ATOM 1796 N N . ILE B 1 103 ? 11.195 7.648 4.211 1 82.5 103 ILE B N 1
ATOM 1797 C CA . ILE B 1 103 ? 10.406 8.258 3.145 1 82.5 103 ILE B CA 1
ATOM 1798 C C . ILE B 1 103 ? 10.914 9.672 2.867 1 82.5 103 ILE B C 1
ATOM 1800 O O . ILE B 1 103 ? 11.32 10.383 3.787 1 82.5 103 ILE B O 1
ATOM 1804 N N . ASP B 1 104 ? 10.992 9.992 1.632 1 77.19 104 ASP B N 1
ATOM 1805 C CA . ASP B 1 104 ? 11.562 11.289 1.269 1 77.19 104 ASP B CA 1
ATOM 1806 C C . ASP B 1 104 ? 10.508 12.391 1.343 1 77.19 104 ASP B C 1
ATOM 1808 O O . ASP B 1 104 ? 10.797 13.555 1.037 1 77.19 104 ASP B O 1
ATOM 1812 N N . VAL B 1 105 ? 9.344 12.016 1.701 1 77.06 105 VAL B N 1
ATOM 1813 C CA . VAL B 1 105 ? 8.297 13.031 1.703 1 77.06 105 VAL B CA 1
ATOM 1814 C C . VAL B 1 105 ? 7.57 13.016 3.045 1 77.06 105 VAL B C 1
ATOM 1816 O O . VAL B 1 105 ? 7.516 11.984 3.719 1 77.06 105 VAL B O 1
ATOM 1819 N N . SER B 1 106 ? 7.125 14.25 3.441 1 83.25 106 SER B N 1
ATOM 1820 C CA . SER B 1 106 ? 6.246 14.359 4.602 1 83.25 106 SER B CA 1
ATOM 1821 C C . SER B 1 106 ? 4.789 14.492 4.184 1 83.25 106 SER B C 1
ATOM 1823 O O . SER B 1 106 ? 4.477 15.18 3.209 1 83.25 106 SER B O 1
ATOM 1825 N N . CYS B 1 107 ? 3.93 13.852 4.922 1 85.19 107 CYS B N 1
ATOM 1826 C CA . CYS B 1 107 ? 2.502 13.891 4.629 1 85.19 107 CYS B CA 1
ATOM 1827 C C . CYS B 1 107 ? 1.756 14.719 5.668 1 85.19 107 CYS B C 1
ATOM 1829 O O . CYS B 1 107 ? 1.828 14.438 6.863 1 85.19 107 CYS B O 1
ATOM 1831 N N . SER B 1 108 ? 1.073 15.727 5.125 1 86 108 SER B N 1
ATOM 1832 C CA . SER B 1 108 ? 0.256 16.547 6.012 1 86 108 SER B CA 1
ATOM 1833 C C . SER B 1 108 ? -1.23 16.328 5.758 1 86 108 SER B C 1
ATOM 1835 O O . SER B 1 108 ? -1.673 16.312 4.605 1 86 108 SER B O 1
ATOM 1837 N N . MET B 1 109 ? -1.888 16.078 6.883 1 89.5 109 MET B N 1
ATOM 1838 C CA . MET B 1 109 ? -3.324 15.828 6.805 1 89.5 109 MET B CA 1
ATOM 1839 C C . MET B 1 109 ? -4.07 16.625 7.871 1 89.5 109 MET B C 1
ATOM 1841 O O . MET B 1 109 ? -3.516 16.906 8.938 1 89.5 109 MET B O 1
ATOM 1845 N N . CYS B 1 110 ? -5.293 16.922 7.566 1 88.31 110 CYS B N 1
ATOM 1846 C CA . CYS B 1 110 ? -6.133 17.609 8.547 1 88.31 110 CYS B CA 1
ATOM 1847 C C . CYS B 1 110 ? -7.578 17.125 8.453 1 88.31 110 CYS B C 1
ATOM 1849 O O . CYS B 1 110 ? -7.98 16.547 7.445 1 88.31 110 CYS B O 1
ATOM 1851 N N . PRO B 1 111 ? -8.312 17.25 9.609 1 82.25 111 PRO B N 1
ATOM 1852 C CA . PRO B 1 111 ? -9.711 16.812 9.562 1 82.25 111 PRO B CA 1
ATOM 1853 C C . PRO B 1 111 ? -10.531 17.562 8.523 1 82.25 111 PRO B C 1
ATOM 1855 O O . PRO B 1 111 ? -10.266 18.734 8.258 1 82.25 111 PRO B O 1
ATOM 1858 N N . ASN B 1 112 ? -11.336 16.766 7.863 1 71.56 112 ASN B N 1
ATOM 1859 C CA . ASN B 1 112 ? -12.32 17.391 6.988 1 71.56 112 ASN B CA 1
ATOM 1860 C C . ASN B 1 112 ? -13.492 17.969 7.785 1 71.56 112 ASN B C 1
ATOM 1862 O O . ASN B 1 112 ? -14.422 17.234 8.141 1 71.56 112 ASN B O 1
ATOM 1866 N N . VAL B 1 113 ? -13.297 19.016 8.516 1 61.66 113 VAL B N 1
ATOM 1867 C CA . VAL B 1 113 ? -14.367 19.609 9.312 1 61.66 113 VAL B CA 1
ATOM 1868 C C . VAL B 1 113 ? -15.336 20.344 8.398 1 61.66 113 VAL B C 1
ATOM 1870 O O . VAL B 1 113 ? -14.945 20.875 7.355 1 61.66 113 VAL B O 1
#

Sequence (226 aa):
MNNNMPEISRTPSSRRDWATRIQIHGILLKKPFGHASNKWTKRFFLVKDGYLMYYDANEKKDYDRREFFNIHPKGVLPLGECHFKESREQQQPFCITIDSPEIDVSCSMCPNVMNNNMPEISRTPSSRRDWATRIQIHGILLKKPFGHASNKWTKRFFLVKDGYLMYYDANEKKDYDRREFFNIHPKGVLPLGECHFKESREQQQPFCITIDSPEIDVSCSMCPNV

Solvent-accessible surface area (backbone atoms only — not comparable to full-atom values): 13131 Å² total; per-residue (Å²): 135,86,81,76,72,78,76,80,72,76,71,79,77,51,63,77,59,55,72,46,62,64,61,48,69,51,66,29,30,32,47,55,74,95,51,96,52,89,65,62,39,69,23,21,35,39,33,49,71,60,28,40,33,32,34,58,47,70,50,46,59,56,32,74,72,67,68,49,59,74,42,61,38,66,31,49,39,62,50,86,62,44,44,80,38,83,34,81,44,95,91,36,77,70,20,37,33,37,35,30,92,54,34,97,57,66,47,39,35,25,74,66,122,136,88,81,76,72,78,75,79,72,78,71,80,79,51,61,80,60,57,76,36,59,73,61,48,69,49,64,29,30,32,47,56,74,96,49,96,52,91,66,62,38,69,24,20,34,37,33,47,72,58,26,40,31,32,35,59,46,70,49,47,58,54,33,75,72,66,68,50,56,73,40,61,39,64,31,48,40,62,49,86,61,45,44,81,38,82,34,80,44,95,92,36,75,71,20,37,33,38,35,28,90,54,33,97,60,65,46,38,36,26,72,66,124

InterPro domains:
  IPR001849 Pleckstrin homology domain [PF00169] (23-99)
  IPR001849 Pleckstrin homology domain [PS50003] (21-113)
  IPR011993 PH-like domain superfamily [G3DSA:2.30.29.30] (11-110)

Secondary structure (DSSP, 8-state):
--------------THHHHH---EEEEEEEPPSSS-----EEEEEEEETTEEEEEETTHHHHHHHH----S--SEEEEGGG-EEEEEEETTEEEEEEEE-TT-S--EEEEE--/--------------GGGTSS---EEEEEEEPPSSS-----EEEEEEEETTEEEEEETTHHHHHHHH----S--SEEEEGGG-EEEEEEETTEEEEEEEE-TT-SS-EEEEE--

Foldseek 3Di:
DPPCPPDPPPPPCDCVSVVAAPKDKDWKWKDDKDDPDPDTAIWIWIDHRQKIFIAHNCVVVVCVVPVDDDPDTPDMDRNVQKDWDFDDDPVAHGKIWIDGPVDPIIMIIHDPD/DPPCPPPPPPPPCDCVSVVFFPKDKDWKWKDDKPDPDPDTAIWIWIGHPQKIFIAHNCVVVVCVVPVDDDPDTPDMDRNVQKDWDFDDDPVAHRKIWIDGPVDPIIMIIHDPD

pLDDT: mean 78.5, std 21.54, range [30.12, 98.38]